Protein AF-A0A182FA63-F1 (afdb_monomer)

Sequence (325 aa):
MGITKITSEEQYKQLIGAATVSVVLFSAEWAEQCRQISDVMLELAKQSELASIQFLDVPAEDLSEVSMRHQIDSVPTVLFFRAGTAIDRIDGVDVGALSSKVRKYAGASAAAVGSSNSTSSGNLEERLKQLINRSKVMIFMKGDRNTPRCGFSKQLIAIINDTGVEYDTFDILTDEAVRQGLKTFSNWPTYPQVYLLNLFDLGLYVFDTSLEEGFSTVHVLQRPALFELFPGQECPICLENYVLPVIVNCSHAFCSRCVKQLQVNGMFTECPVCKKLLVKALFIHDFGFTKHLASAASTRRKSSAIESKSKSKKKRTRKSESSNV

Secondary structure (DSSP, 8-state):
---EE--SHHHHHHHHTSSSEEEEEEE-TT-HHHHHHHHHHHHHTT-GGGTTEEEEEEETTTTHHHHHHTT--SSSEEEEEETTEEEEEEES--HHHHHHHHHHHHH--S--------SSHHHHHHHHHHHHTTSSEEEEESB-SSSB-SHHHHHHHHHHHHHT---EEEETTS-HHHHHHHHHHHT---S-EEEE--SSS-EEEEEE--SSSS-PEEEEEE-S-TTTS-S-SB-TTTSSB-SSEEE-TTS-EEEHHHHHHTEETTEE-B-TTT-PBP-GGG-EE-HHHHHHHHHHHHHHHHHHHHHHHHHHHHHHHTTSSSS--

Nearest PDB structures (foldseek):
  2j23-assembly2_B  TM=9.355E-01  e=4.563E-10  Malassezia sympodialis
  2j23-assembly1_A  TM=9.470E-01  e=9.399E-10  Malassezia sympodialis
  2wz9-assembly1_A  TM=8.561E-01  e=2.993E-10  Homo sapiens
  4pom-assembly2_B  TM=9.158E-01  e=2.288E-08  Homo sapiens
  3kd0-assembly1_A  TM=9.060E-01  e=4.178E-08  Homo sapiens

pLDDT: mean 71.61, std 19.78, range [28.48, 96.88]

Structure (mmCIF, N/CA/C/O backbone):
data_AF-A0A182FA63-F1
#
_entry.id   AF-A0A182FA63-F1
#
loop_
_atom_site.group_PDB
_atom_site.id
_atom_site.type_symbol
_atom_site.label_atom_id
_atom_site.label_alt_id
_atom_site.label_comp_id
_atom_site.label_asym_id
_atom_site.label_entity_id
_atom_site.label_seq_id
_atom_site.pdbx_PDB_ins_code
_atom_site.Cartn_x
_atom_site.Cartn_y
_atom_site.Cartn_z
_atom_site.occupancy
_atom_site.B_iso_or_equiv
_atom_site.auth_seq_id
_atom_site.auth_comp_id
_atom_site.auth_asym_id
_atom_site.auth_atom_id
_atom_site.pdbx_PDB_model_num
ATOM 1 N N . MET A 1 1 ? -22.670 2.302 26.519 1.00 60.03 1 MET A N 1
ATOM 2 C CA . MET A 1 1 ? -21.792 3.478 26.311 1.00 60.03 1 MET A CA 1
ATOM 3 C C . MET A 1 1 ? -21.945 3.906 24.857 1.00 60.03 1 MET A C 1
ATOM 5 O O . MET A 1 1 ? -22.389 3.090 24.063 1.00 60.03 1 MET A O 1
ATOM 9 N N . GLY A 1 2 ? -21.725 5.176 24.521 1.00 83.94 2 GLY A N 1
ATOM 10 C CA . GLY A 1 2 ? -21.857 5.657 23.138 1.00 83.94 2 GLY A CA 1
ATOM 11 C C . GLY A 1 2 ? -20.535 5.595 22.377 1.00 83.94 2 GLY A C 1
ATOM 12 O O . GLY A 1 2 ? -19.505 5.250 22.952 1.00 83.94 2 GLY A O 1
ATOM 13 N N . ILE A 1 3 ? -20.567 5.983 21.104 1.00 91.44 3 ILE A N 1
ATOM 14 C CA . ILE A 1 3 ? -19.354 6.304 20.347 1.00 91.44 3 ILE A CA 1
ATOM 15 C C . ILE A 1 3 ? -18.908 7.718 20.724 1.00 91.44 3 ILE A C 1
ATOM 17 O O . ILE A 1 3 ? -19.711 8.653 20.705 1.00 91.44 3 ILE A O 1
ATOM 21 N N . THR A 1 4 ? -17.633 7.887 21.065 1.00 94.44 4 THR A N 1
ATOM 22 C CA . THR A 1 4 ? -17.045 9.205 21.322 1.00 94.44 4 THR A CA 1
ATOM 23 C C . THR A 1 4 ? -16.458 9.769 20.034 1.00 94.44 4 THR A C 1
ATOM 25 O O . THR A 1 4 ? -15.490 9.224 19.506 1.00 94.44 4 THR A O 1
ATOM 28 N N . LYS A 1 5 ? -17.018 10.878 19.541 1.00 93.88 5 LYS A N 1
ATOM 29 C CA . LYS A 1 5 ? -16.424 11.634 18.433 1.00 93.88 5 LYS A CA 1
ATOM 30 C C . LYS A 1 5 ? -15.181 12.388 18.902 1.00 93.88 5 LYS A C 1
ATOM 32 O O . LYS A 1 5 ? -15.211 13.056 19.937 1.00 93.88 5 LYS A O 1
ATOM 37 N N . ILE A 1 6 ? -14.106 12.269 18.137 1.00 95.75 6 ILE A N 1
ATOM 38 C CA . ILE A 1 6 ? -12.821 12.912 18.388 1.00 95.75 6 ILE A CA 1
ATOM 39 C C . ILE A 1 6 ? -12.764 14.232 17.627 1.00 95.75 6 ILE A C 1
ATOM 41 O O . ILE A 1 6 ? -13.010 14.265 16.426 1.00 95.75 6 ILE A O 1
ATOM 45 N N . THR A 1 7 ? -12.414 15.309 18.326 1.00 91.50 7 THR A N 1
ATOM 46 C CA . THR A 1 7 ? -12.345 16.663 17.753 1.00 91.50 7 THR A CA 1
ATOM 47 C C . THR A 1 7 ? -10.944 17.270 17.796 1.00 91.50 7 THR A C 1
ATOM 49 O O . THR A 1 7 ? -10.736 18.342 17.238 1.00 91.50 7 THR A O 1
ATOM 52 N N . SER A 1 8 ? -9.978 16.633 18.469 1.00 92.81 8 SER A N 1
ATOM 53 C CA . SER A 1 8 ? -8.583 17.096 18.497 1.00 92.81 8 SER A CA 1
ATOM 54 C C . SER A 1 8 ? -7.568 15.955 18.608 1.00 92.81 8 SER A C 1
ATOM 56 O O . SER A 1 8 ? -7.879 14.848 19.061 1.00 92.81 8 SER A O 1
ATOM 58 N N . GLU A 1 9 ? -6.318 16.234 18.230 1.00 88.88 9 GLU A N 1
ATOM 59 C CA . GLU A 1 9 ? -5.207 15.284 18.339 1.00 88.88 9 GLU A CA 1
ATOM 60 C C . GLU A 1 9 ? -4.864 14.902 19.782 1.00 88.88 9 GLU A C 1
ATOM 62 O O . GLU A 1 9 ? -4.464 13.769 20.057 1.00 88.88 9 GLU A O 1
ATOM 67 N N . GLU A 1 10 ? -4.960 15.849 20.710 1.00 92.00 10 GLU A N 1
ATOM 68 C CA . GLU A 1 10 ? -4.653 15.634 22.124 1.00 92.00 10 GLU A CA 1
ATOM 69 C C . GLU A 1 10 ? -5.669 14.671 22.729 1.00 92.00 10 GLU A C 1
ATOM 71 O O . GLU A 1 10 ? -5.289 13.708 23.398 1.00 92.00 10 GLU A O 1
ATOM 76 N N . GLN A 1 11 ? -6.951 14.889 22.417 1.00 93.94 11 GLN A N 1
ATOM 77 C CA . GLN A 1 11 ? -8.041 14.011 22.823 1.00 93.94 11 GLN A CA 1
ATOM 78 C C . GLN A 1 11 ? -7.841 12.602 22.253 1.00 93.94 11 GLN A C 1
ATOM 80 O O . GLN A 1 11 ? -7.970 11.620 22.986 1.00 93.94 11 GLN A O 1
ATOM 85 N N . TYR A 1 12 ? -7.463 12.500 20.974 1.00 93.44 12 TYR A N 1
ATOM 86 C CA . TYR A 1 12 ? -7.132 11.227 20.336 1.00 93.44 12 TYR A CA 1
ATOM 87 C C . TYR A 1 12 ? -6.033 10.479 21.101 1.00 93.44 12 TYR A C 1
ATOM 89 O O . TYR A 1 12 ? -6.253 9.352 21.547 1.00 93.44 12 TYR A O 1
ATOM 97 N N . LYS A 1 13 ? -4.871 11.120 21.302 1.00 92.19 13 LYS A N 1
ATOM 98 C CA . LYS A 1 13 ? -3.699 10.533 21.979 1.00 92.19 13 LYS A CA 1
ATOM 99 C C . LYS A 1 13 ? -4.028 10.091 23.404 1.00 92.19 13 LYS A C 1
ATOM 101 O O . LYS A 1 13 ? -3.614 9.009 23.818 1.00 92.19 13 LYS A O 1
ATOM 106 N N . GLN A 1 14 ? -4.781 10.908 24.139 1.00 92.00 14 GLN A N 1
ATOM 107 C CA . GLN A 1 14 ? -5.196 10.600 25.503 1.00 92.00 14 GLN A CA 1
ATOM 108 C C . GLN A 1 14 ? -6.087 9.356 25.553 1.00 92.00 14 GLN A C 1
ATOM 110 O O . GLN A 1 14 ? -5.867 8.481 26.389 1.00 92.00 14 GLN A O 1
ATOM 115 N N . LEU A 1 15 ? -7.073 9.262 24.656 1.00 91.50 15 LEU A N 1
ATOM 116 C CA . LEU A 1 15 ? -8.017 8.151 24.655 1.00 91.50 15 LEU A CA 1
ATOM 117 C C . LEU A 1 15 ? -7.347 6.852 24.214 1.00 91.50 15 LEU A C 1
ATOM 119 O O . LEU A 1 15 ? -7.441 5.869 24.943 1.00 91.50 15 LEU A O 1
ATOM 123 N N . ILE A 1 16 ? -6.594 6.830 23.108 1.00 92.19 16 ILE A N 1
ATOM 124 C CA . ILE A 1 16 ? -5.914 5.594 22.673 1.00 92.19 16 ILE A CA 1
ATOM 125 C C . ILE A 1 16 ? -4.858 5.110 23.677 1.00 92.19 16 ILE A C 1
ATOM 127 O O . ILE A 1 16 ? -4.532 3.923 23.703 1.00 92.19 16 ILE A O 1
ATOM 131 N N . GLY A 1 17 ? -4.324 6.019 24.501 1.00 86.44 17 GLY A N 1
ATOM 132 C CA . GLY A 1 17 ? -3.373 5.738 25.576 1.00 86.44 17 GLY A CA 1
ATOM 133 C C . GLY A 1 17 ? -3.985 5.056 26.802 1.00 86.44 17 GLY A C 1
ATOM 134 O O . GLY A 1 17 ? -3.239 4.623 27.681 1.00 86.44 17 GLY A O 1
ATOM 135 N N . ALA A 1 18 ? -5.314 4.934 26.874 1.00 85.06 18 ALA A N 1
ATOM 136 C CA . ALA A 1 18 ? -5.991 4.257 27.970 1.00 85.06 18 ALA A CA 1
ATOM 137 C C . ALA A 1 18 ? -5.594 2.770 28.069 1.00 85.06 18 ALA A C 1
ATOM 139 O O . ALA A 1 18 ? -5.209 2.119 27.094 1.00 85.06 18 ALA A O 1
ATOM 140 N N . ALA A 1 19 ? -5.707 2.214 29.280 1.00 80.50 19 ALA A N 1
ATOM 141 C CA . ALA A 1 19 ? -5.449 0.793 29.530 1.00 80.50 19 ALA A CA 1
ATOM 142 C C . ALA A 1 19 ? -6.505 -0.125 28.884 1.00 80.50 19 ALA A C 1
ATOM 144 O O . ALA A 1 19 ? -6.245 -1.304 28.634 1.00 80.50 19 ALA A O 1
ATOM 145 N N . THR A 1 20 ? -7.694 0.415 28.615 1.00 87.00 20 THR A N 1
ATOM 146 C CA . THR A 1 20 ? -8.791 -0.255 27.918 1.00 87.00 20 THR A CA 1
ATOM 147 C C . THR A 1 20 ? -8.512 -0.376 26.421 1.00 87.00 20 THR A C 1
ATOM 149 O O . THR A 1 20 ? -7.712 0.359 25.841 1.00 87.00 20 THR A O 1
ATOM 152 N N . VAL A 1 21 ? -9.171 -1.335 25.770 1.00 92.81 21 VAL A N 1
ATOM 153 C CA . VAL A 1 21 ? -9.086 -1.458 24.309 1.00 92.81 21 VAL A CA 1
ATOM 154 C C . VAL A 1 21 ? -9.910 -0.349 23.674 1.00 92.81 21 VAL A C 1
ATOM 156 O O . VAL A 1 21 ? -11.067 -0.150 24.037 1.00 92.81 21 VAL A O 1
ATOM 159 N N . SER A 1 22 ? -9.317 0.337 22.703 1.00 94.56 22 SER A N 1
ATOM 160 C CA . SER A 1 22 ? -9.971 1.378 21.914 1.00 94.56 22 SER A CA 1
ATOM 161 C C . SER A 1 22 ? -10.236 0.868 20.513 1.00 94.56 22 SER A C 1
ATOM 163 O O . SER A 1 22 ? -9.309 0.424 19.845 1.00 94.56 22 SER A O 1
ATOM 165 N N . VAL A 1 23 ? -11.478 0.957 20.061 1.00 95.94 23 VAL A N 1
ATOM 166 C CA . VAL A 1 23 ? -11.878 0.676 18.683 1.00 95.94 23 VAL A CA 1
ATOM 167 C C . VAL A 1 23 ? -12.121 2.018 18.017 1.00 95.94 23 VAL A C 1
ATOM 169 O O . VAL A 1 23 ? -13.059 2.721 18.375 1.00 95.94 23 VAL A O 1
ATOM 172 N N . VAL A 1 24 ? -11.245 2.391 17.095 1.00 96.88 24 VAL A N 1
ATOM 173 C CA . VAL A 1 24 ? -11.222 3.698 16.440 1.00 96.88 24 VAL A CA 1
ATOM 174 C C . VAL A 1 24 ? -11.688 3.538 15.006 1.00 96.88 24 VAL A C 1
ATOM 176 O O . VAL A 1 24 ? -10.996 2.908 14.210 1.00 96.88 24 VAL A O 1
ATOM 179 N N . LEU A 1 25 ? -12.827 4.125 14.665 1.00 96.81 25 LEU A N 1
ATOM 180 C CA . LEU A 1 25 ? -13.278 4.276 13.290 1.00 96.81 25 LEU A CA 1
ATOM 181 C C . LEU A 1 25 ? -12.740 5.588 12.727 1.00 96.81 25 LEU A C 1
ATOM 183 O O . LEU A 1 25 ? -13.011 6.646 13.276 1.00 96.81 25 LEU A O 1
ATOM 187 N N . PHE A 1 26 ? -12.023 5.517 11.614 1.00 95.62 26 PHE A N 1
ATOM 188 C CA . PHE A 1 26 ? -11.744 6.665 10.764 1.00 95.62 26 PHE A CA 1
ATOM 189 C C . PHE A 1 26 ? -12.868 6.782 9.739 1.00 95.62 26 PHE A C 1
ATOM 191 O O . PHE A 1 26 ? -13.021 5.900 8.884 1.00 95.62 26 PHE A O 1
ATOM 198 N N . SER A 1 27 ? -13.674 7.835 9.858 1.00 93.56 27 SER A N 1
ATOM 199 C CA . SER A 1 27 ? -14.897 8.042 9.081 1.00 93.56 27 SER A CA 1
ATOM 200 C C . SER A 1 27 ? -14.850 9.320 8.244 1.00 93.56 27 SER A C 1
ATOM 202 O O . SER A 1 27 ? -14.013 10.196 8.456 1.00 93.56 27 SER A O 1
ATOM 204 N N . ALA A 1 28 ? -15.772 9.432 7.290 1.00 90.19 28 ALA A N 1
ATOM 205 C CA . ALA A 1 28 ? -16.125 10.700 6.661 1.00 90.19 28 ALA A CA 1
ATOM 206 C C . ALA A 1 28 ? -17.649 10.811 6.561 1.00 90.19 28 ALA A C 1
ATOM 208 O O . ALA A 1 28 ? -18.333 9.817 6.304 1.00 90.19 28 ALA A O 1
ATOM 209 N N . GLU A 1 29 ? -18.195 12.013 6.752 1.00 85.00 29 GLU A N 1
ATOM 210 C CA . GLU A 1 29 ? -19.650 12.223 6.828 1.00 85.00 29 GLU A CA 1
ATOM 211 C C . GLU A 1 29 ? -20.382 11.919 5.512 1.00 85.00 29 GLU A C 1
ATOM 213 O O . GLU A 1 29 ? -21.543 11.494 5.521 1.00 85.00 29 GLU A O 1
ATOM 218 N N . TRP A 1 30 ? -19.693 12.106 4.383 1.00 81.50 30 TRP A N 1
ATOM 219 C CA . TRP A 1 30 ? -20.209 11.844 3.040 1.00 81.50 30 TRP A CA 1
ATOM 220 C C . TRP A 1 30 ? -20.219 10.353 2.669 1.00 81.50 30 TRP A C 1
ATOM 222 O O . TRP A 1 30 ? -20.874 9.971 1.700 1.00 81.50 30 TRP A O 1
ATOM 232 N N . ALA A 1 31 ? -19.518 9.497 3.421 1.00 81.62 31 ALA A N 1
ATOM 233 C CA . ALA A 1 31 ? -19.387 8.077 3.116 1.00 81.62 31 ALA A CA 1
ATOM 234 C C . ALA A 1 31 ? -20.476 7.259 3.827 1.00 81.62 31 ALA A C 1
ATOM 236 O O . ALA A 1 31 ? -20.393 6.972 5.023 1.00 81.62 31 ALA A O 1
ATOM 237 N N . GLU A 1 32 ? -21.491 6.820 3.081 1.00 84.38 32 GLU A N 1
ATOM 238 C CA . GLU A 1 32 ? -22.598 6.005 3.606 1.00 84.38 32 GLU A CA 1
ATOM 239 C C . GLU A 1 32 ? -22.110 4.700 4.262 1.00 84.38 32 GLU A C 1
ATOM 241 O O . GLU A 1 32 ? -22.636 4.262 5.284 1.00 84.38 32 GLU A O 1
ATOM 246 N N . GLN A 1 33 ? -21.023 4.130 3.742 1.00 84.62 33 GLN A N 1
ATOM 247 C CA . GLN A 1 33 ? -20.347 2.957 4.293 1.00 84.62 33 GLN A CA 1
ATOM 248 C C . GLN A 1 33 ? -19.843 3.174 5.730 1.00 84.62 33 GLN A C 1
ATOM 250 O O . GLN A 1 33 ? -19.814 2.234 6.524 1.00 84.62 33 GLN A O 1
ATOM 255 N N . CYS A 1 34 ? -19.476 4.408 6.096 1.00 89.69 34 CYS A N 1
ATOM 256 C CA . CYS A 1 34 ? -19.060 4.735 7.460 1.00 89.69 34 CYS A CA 1
ATOM 257 C C . CYS A 1 34 ? -20.234 4.683 8.441 1.00 89.69 34 CYS A C 1
ATOM 259 O O . CYS A 1 34 ? -20.040 4.291 9.590 1.00 89.69 34 CYS A O 1
ATOM 261 N N . ARG A 1 35 ? -21.455 5.010 7.989 1.00 89.50 35 ARG A N 1
ATOM 262 C CA . ARG A 1 35 ? -22.664 4.910 8.822 1.00 89.50 35 ARG A CA 1
ATOM 263 C C . ARG A 1 35 ? -22.936 3.464 9.213 1.00 89.50 35 ARG A C 1
ATOM 265 O O . ARG A 1 35 ? -23.161 3.201 10.383 1.00 89.50 35 ARG A O 1
ATOM 272 N N . GLN A 1 36 ? -22.782 2.529 8.274 1.00 89.31 36 GLN A N 1
ATOM 273 C CA . GLN A 1 36 ? -22.965 1.098 8.545 1.00 89.31 36 GLN A CA 1
ATOM 274 C C . GLN A 1 36 ? -22.036 0.595 9.660 1.00 89.31 36 GLN A C 1
ATOM 276 O O . GLN A 1 36 ? -22.480 -0.083 10.583 1.00 89.31 36 GLN A O 1
ATOM 281 N N . ILE A 1 37 ? -20.747 0.944 9.603 1.00 93.06 37 ILE A N 1
ATOM 282 C CA . ILE A 1 37 ? -19.783 0.549 10.641 1.00 93.06 37 ILE A CA 1
ATOM 283 C C . ILE A 1 37 ? -20.057 1.268 11.967 1.00 93.06 37 ILE A C 1
ATOM 285 O O . ILE A 1 37 ? -19.967 0.646 13.027 1.00 93.06 37 ILE A O 1
ATOM 289 N N . SER A 1 38 ? -20.439 2.545 11.917 1.00 92.88 38 SER A N 1
ATOM 290 C CA . SER A 1 38 ? -20.812 3.322 13.101 1.00 92.88 38 SER A CA 1
ATOM 291 C C . SER A 1 38 ? -22.040 2.732 13.811 1.00 92.88 38 SER A C 1
ATOM 293 O O . SER A 1 38 ? -22.008 2.531 15.023 1.00 92.88 38 SER A O 1
ATOM 295 N N . ASP A 1 39 ? -23.077 2.331 13.072 1.00 92.12 39 ASP A N 1
ATOM 296 C CA . ASP A 1 39 ? -24.276 1.689 13.627 1.00 92.12 39 ASP A CA 1
ATOM 297 C C . ASP A 1 39 ? -23.941 0.358 14.313 1.00 92.12 39 ASP A C 1
ATOM 299 O O . ASP A 1 39 ? -24.416 0.073 15.416 1.00 92.12 39 ASP A O 1
ATOM 303 N N . VAL A 1 40 ? -23.056 -0.438 13.705 1.00 92.88 40 VAL A N 1
ATOM 304 C CA . VAL A 1 40 ? -22.560 -1.680 14.312 1.00 92.88 40 VAL A CA 1
ATOM 305 C C . VAL A 1 40 ? -21.777 -1.386 15.592 1.00 92.88 40 VAL A C 1
ATOM 307 O O . VAL A 1 40 ? -21.998 -2.048 16.605 1.00 92.88 40 VAL A O 1
ATOM 310 N N . MET A 1 41 ? -20.887 -0.390 15.588 1.00 93.69 41 MET A N 1
ATOM 311 C CA . MET A 1 41 ? -20.144 0.015 16.786 1.00 93.69 41 MET A CA 1
ATOM 312 C C . MET A 1 41 ? -21.075 0.512 17.897 1.00 93.69 41 MET A C 1
ATOM 314 O O . MET A 1 41 ? -20.857 0.167 19.057 1.00 93.69 41 MET A O 1
ATOM 318 N N . LEU A 1 42 ? -22.137 1.255 17.565 1.00 92.88 42 LEU A N 1
ATOM 319 C CA . LEU A 1 42 ? -23.157 1.681 18.527 1.00 92.88 42 LEU A CA 1
ATOM 320 C C . LEU A 1 42 ? -23.870 0.485 19.155 1.00 92.88 42 LEU A C 1
ATOM 322 O O . LEU A 1 42 ? -24.087 0.474 20.367 1.00 92.88 42 LEU A O 1
ATOM 326 N N . GLU A 1 43 ? -24.228 -0.520 18.358 1.00 91.31 43 GLU A N 1
ATOM 327 C CA . GLU A 1 43 ? -24.903 -1.712 18.867 1.00 91.31 43 GLU A CA 1
ATOM 328 C C . GLU A 1 43 ? -23.973 -2.569 19.734 1.00 91.31 43 GLU A C 1
ATOM 330 O O . GLU A 1 43 ? -24.365 -3.031 20.807 1.00 91.31 43 GLU A O 1
ATOM 335 N N . LEU A 1 44 ? -22.705 -2.708 19.337 1.00 90.62 44 LEU A N 1
ATOM 336 C CA . LEU A 1 44 ? -21.681 -3.372 20.146 1.00 90.62 44 LEU A CA 1
ATOM 337 C C . LEU A 1 44 ? -21.444 -2.632 21.474 1.00 90.62 44 LEU A C 1
ATOM 339 O O . LEU A 1 44 ? -21.347 -3.270 22.519 1.00 90.62 44 LEU A O 1
ATOM 343 N N . ALA A 1 45 ? -21.438 -1.298 21.477 1.00 91.12 45 ALA A N 1
ATOM 344 C CA . ALA A 1 45 ? -21.225 -0.487 22.679 1.00 91.12 45 ALA A CA 1
ATOM 345 C C . ALA A 1 45 ? -22.377 -0.552 23.710 1.00 91.12 45 ALA A C 1
ATOM 347 O O . ALA A 1 45 ? -22.219 -0.108 24.859 1.00 91.12 45 ALA A O 1
ATOM 348 N N . LYS A 1 46 ? -23.544 -1.093 23.327 1.00 90.50 46 LYS A N 1
ATOM 349 C CA . LYS A 1 46 ? -24.668 -1.377 24.240 1.00 90.50 46 LYS A CA 1
ATOM 350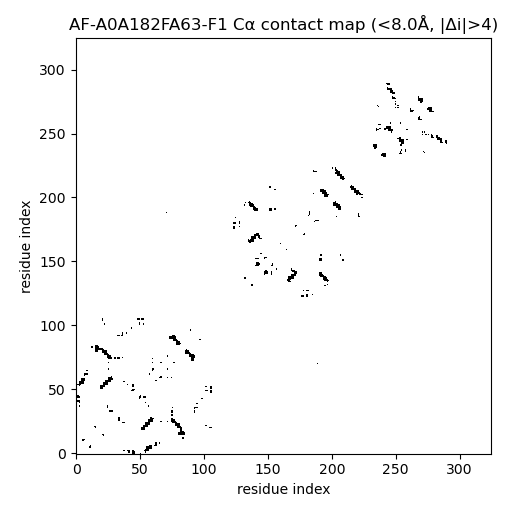 C C . LYS A 1 46 ? -24.520 -2.712 24.969 1.00 90.50 46 LYS A C 1
ATOM 352 O O . LYS A 1 46 ? -25.168 -2.907 25.995 1.00 90.50 46 LYS A O 1
ATOM 357 N N . GLN A 1 47 ? -23.690 -3.625 24.468 1.00 88.00 47 GLN A N 1
ATOM 358 C CA . GLN A 1 47 ? -23.527 -4.949 25.064 1.00 88.00 47 GLN A CA 1
ATOM 359 C C . GLN A 1 47 ? -22.707 -4.845 26.353 1.00 88.00 47 GLN A C 1
ATOM 361 O O . GLN A 1 47 ? -21.573 -4.370 26.348 1.00 88.00 47 GLN A O 1
ATOM 366 N N . SER A 1 48 ? -23.263 -5.322 27.468 1.00 83.25 48 SER A N 1
ATOM 367 C CA . SER A 1 48 ? -22.618 -5.263 28.789 1.00 83.25 48 SER A CA 1
ATOM 368 C C . SER A 1 48 ? -21.286 -6.016 28.846 1.00 83.25 48 SER A C 1
ATOM 370 O O . SER A 1 48 ? -20.391 -5.626 29.588 1.00 83.25 48 SER A O 1
ATOM 372 N N . GLU A 1 49 ? -21.131 -7.057 28.026 1.00 84.19 49 GLU A N 1
ATOM 373 C CA . GLU A 1 49 ? -19.892 -7.834 27.869 1.00 84.19 49 GLU A CA 1
ATOM 374 C C . GLU A 1 49 ? -18.728 -7.004 27.305 1.00 84.19 49 GLU A C 1
ATOM 376 O O . GLU A 1 49 ? -17.565 -7.352 27.496 1.00 84.19 49 GLU A O 1
ATOM 381 N N . LEU A 1 50 ? -19.033 -5.901 26.615 1.00 85.44 50 LEU A N 1
ATOM 382 C CA . LEU A 1 50 ? -18.068 -5.032 25.941 1.00 85.44 50 LEU A CA 1
ATOM 383 C C . LEU A 1 50 ? -17.865 -3.703 26.681 1.00 85.44 50 LEU A C 1
ATOM 385 O O . LEU A 1 50 ? -17.250 -2.789 26.140 1.00 85.44 50 LEU A O 1
ATOM 389 N N . ALA A 1 51 ? -18.333 -3.588 27.929 1.00 83.38 51 ALA A N 1
ATOM 390 C CA . ALA A 1 51 ? -18.208 -2.367 28.730 1.00 83.38 51 ALA A CA 1
ATOM 391 C C . ALA A 1 51 ? -16.749 -1.949 29.015 1.00 83.38 51 ALA A C 1
ATOM 393 O O . ALA A 1 51 ? -16.499 -0.810 29.400 1.00 83.38 51 ALA A O 1
ATOM 394 N N . SER A 1 52 ? -15.785 -2.859 28.832 1.00 85.38 52 SER A N 1
ATOM 395 C CA . SER A 1 52 ? -14.344 -2.601 28.947 1.00 85.38 52 SER A CA 1
ATOM 396 C C . SER A 1 52 ? -13.716 -2.011 27.678 1.00 85.38 52 SER A C 1
ATOM 398 O O . SER A 1 52 ? -12.541 -1.637 27.703 1.00 85.38 52 SER A O 1
ATOM 400 N N . ILE A 1 53 ? -14.464 -1.943 26.573 1.00 91.06 53 ILE A N 1
ATOM 401 C CA . ILE A 1 53 ? -14.014 -1.404 25.289 1.00 91.06 53 ILE A CA 1
ATOM 402 C C . ILE A 1 53 ? -14.577 -0.001 25.099 1.00 91.06 53 ILE A C 1
ATOM 404 O O . ILE A 1 53 ? -15.764 0.246 25.303 1.00 91.06 53 ILE A O 1
ATOM 408 N N . GLN A 1 54 ? -13.724 0.908 24.639 1.00 93.19 54 GLN A N 1
ATOM 409 C CA . GLN A 1 54 ? -14.145 2.229 24.192 1.00 93.19 54 GLN A CA 1
ATOM 410 C C . GLN A 1 54 ? -14.238 2.280 22.667 1.00 93.19 54 GLN A C 1
ATOM 412 O O . GLN A 1 54 ? -13.361 1.778 21.966 1.00 93.19 54 GLN A O 1
ATOM 417 N N . PHE A 1 55 ? -15.293 2.909 22.157 1.00 95.38 55 PHE A N 1
ATOM 418 C CA . PHE A 1 55 ? -15.536 3.087 20.727 1.00 95.38 55 PHE A CA 1
ATOM 419 C C . PHE A 1 55 ? -15.388 4.566 20.374 1.00 95.38 55 PHE A C 1
ATOM 421 O O . PHE A 1 55 ? -16.055 5.417 20.963 1.00 95.38 55 PHE A O 1
ATOM 428 N N . LEU A 1 56 ? -14.497 4.865 19.435 1.00 96.25 56 LEU A N 1
ATOM 429 C CA . LEU A 1 56 ? -14.098 6.212 19.046 1.00 96.25 56 LEU A CA 1
ATOM 430 C C . LEU A 1 56 ? -14.371 6.416 17.554 1.00 96.25 56 LEU A C 1
ATOM 432 O O . LEU A 1 56 ? -14.151 5.506 16.759 1.00 96.25 56 LEU A O 1
ATOM 436 N N . ASP A 1 57 ? -14.813 7.611 17.185 1.00 96.00 57 ASP A N 1
ATOM 437 C CA . ASP A 1 57 ? -15.024 8.027 15.798 1.00 96.00 57 ASP A CA 1
ATOM 438 C C . ASP A 1 57 ? -14.150 9.245 15.503 1.00 96.00 57 ASP A C 1
ATOM 440 O O . ASP A 1 57 ? -14.247 10.271 16.177 1.00 96.00 57 ASP A O 1
ATOM 444 N N . VAL A 1 58 ? -13.249 9.096 14.540 1.00 96.25 58 VAL A N 1
ATOM 445 C CA . VAL A 1 58 ? -12.274 10.093 14.110 1.00 96.25 58 VAL A CA 1
ATOM 446 C C . VAL A 1 58 ? -12.674 10.545 12.709 1.00 96.25 58 VAL A C 1
ATOM 448 O O . VAL A 1 58 ? -12.533 9.762 11.764 1.00 96.25 58 VAL A O 1
ATOM 451 N N . PRO A 1 59 ? -13.134 11.795 12.543 1.00 93.44 59 PRO A N 1
ATOM 452 C CA . PRO A 1 59 ? -13.330 12.376 11.223 1.00 93.44 59 PRO A CA 1
ATOM 453 C C . PRO A 1 59 ? -11.978 12.452 10.508 1.00 93.44 59 PRO A C 1
ATOM 455 O O . PRO A 1 59 ? -11.083 13.201 10.904 1.00 93.44 59 PRO A O 1
ATOM 458 N N . ALA A 1 60 ? -11.799 11.623 9.482 1.00 89.12 60 ALA A N 1
ATOM 459 C CA . ALA A 1 60 ? -10.503 11.422 8.844 1.00 89.12 60 ALA A CA 1
ATOM 460 C C . ALA A 1 60 ? -10.010 12.676 8.102 1.00 89.12 60 ALA A C 1
ATOM 462 O O . ALA A 1 60 ? -8.798 12.862 7.973 1.00 89.12 60 ALA A O 1
ATOM 463 N N . GLU A 1 61 ? -10.943 13.513 7.637 1.00 85.44 61 GLU A N 1
ATOM 464 C CA . GLU A 1 61 ? -10.679 14.763 6.916 1.00 85.44 61 GLU A CA 1
ATOM 465 C C . GLU A 1 61 ? -10.302 15.907 7.865 1.00 85.44 61 GLU A C 1
ATOM 467 O O . GLU A 1 61 ? -9.322 16.606 7.608 1.00 85.44 61 GLU A O 1
ATOM 472 N N . ASP A 1 62 ? -11.011 16.051 8.990 1.00 88.19 62 ASP A N 1
ATOM 473 C CA . ASP A 1 62 ? -10.735 17.109 9.973 1.00 88.19 62 ASP A CA 1
ATOM 474 C C . ASP A 1 62 ? -9.429 16.854 10.739 1.00 88.19 62 ASP A C 1
ATOM 476 O O . ASP A 1 62 ? -8.731 17.788 11.132 1.00 88.19 62 ASP A O 1
ATOM 480 N N . LEU A 1 63 ? -9.080 15.579 10.948 1.00 89.19 63 LEU A N 1
ATOM 481 C CA . LEU A 1 63 ? -7.878 15.140 11.663 1.00 89.19 63 LEU A CA 1
ATOM 482 C C . LEU A 1 63 ? -6.893 14.440 10.718 1.00 89.19 63 LEU A C 1
ATOM 484 O O . LEU A 1 63 ? -6.394 13.345 10.999 1.00 89.19 63 LEU A O 1
ATOM 488 N N . SER A 1 64 ? -6.594 15.095 9.596 1.00 80.31 64 SER A N 1
ATOM 489 C CA . SER A 1 64 ? -5.737 14.577 8.521 1.00 80.31 64 SER A CA 1
ATOM 490 C C . SER A 1 64 ? -4.350 14.124 8.997 1.00 80.31 64 SER A C 1
ATOM 492 O O . SER A 1 64 ? -3.872 13.078 8.568 1.00 80.31 64 SER A O 1
ATOM 494 N N . GLU A 1 65 ? -3.727 14.825 9.946 1.00 81.19 65 GLU A N 1
ATOM 495 C CA . GLU A 1 65 ? -2.439 14.439 10.548 1.00 81.19 65 GLU A CA 1
ATOM 496 C C . GLU A 1 65 ? -2.501 13.091 11.289 1.00 81.19 65 GLU A C 1
ATOM 498 O O . GLU A 1 65 ? -1.582 12.266 11.212 1.00 81.19 65 GLU A O 1
ATOM 503 N N . VAL A 1 66 ? -3.612 12.820 11.983 1.00 87.62 66 VAL A N 1
ATOM 504 C CA . VAL A 1 66 ? -3.849 11.533 12.656 1.00 87.62 66 VAL A CA 1
ATOM 505 C C . VAL A 1 66 ? -4.052 10.436 11.617 1.00 87.62 66 VAL A C 1
ATOM 507 O O . VAL A 1 66 ? -3.445 9.367 11.722 1.00 87.62 66 VAL A O 1
ATOM 510 N N . SER A 1 67 ? -4.850 10.719 10.588 1.00 86.31 67 SER A N 1
ATOM 511 C CA . SER A 1 67 ? -5.088 9.823 9.455 1.00 86.31 67 SER A CA 1
ATOM 512 C C . SER A 1 67 ? -3.784 9.464 8.731 1.00 86.31 67 SER A C 1
ATOM 514 O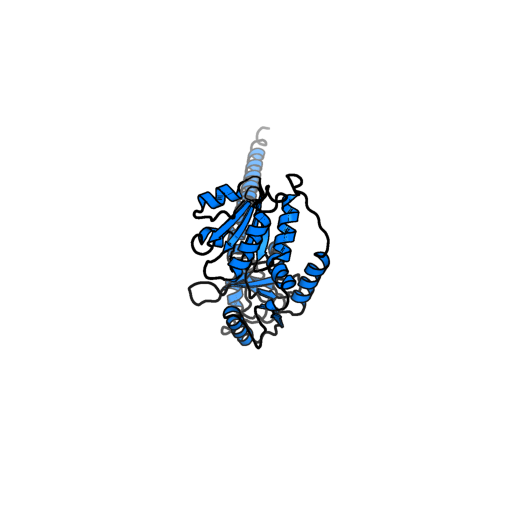 O . SER A 1 67 ? -3.512 8.287 8.498 1.00 86.31 67 SER A O 1
ATOM 516 N N . MET A 1 68 ? -2.921 10.446 8.453 1.00 75.06 68 MET A N 1
ATOM 517 C CA . MET A 1 68 ? -1.617 10.236 7.815 1.00 75.06 68 MET A CA 1
ATOM 518 C C . MET A 1 68 ? -0.689 9.385 8.681 1.00 75.06 68 MET A C 1
ATOM 520 O O . MET A 1 68 ? -0.095 8.424 8.189 1.00 75.06 68 MET A O 1
ATOM 524 N N . ARG A 1 69 ? -0.605 9.668 9.990 1.00 81.81 69 ARG A N 1
ATOM 525 C CA . ARG A 1 69 ? 0.221 8.886 10.928 1.00 81.81 69 ARG A CA 1
ATOM 526 C C . ARG A 1 69 ? -0.165 7.407 10.945 1.00 81.81 69 ARG A C 1
ATOM 528 O O . ARG A 1 69 ? 0.698 6.549 11.122 1.00 81.81 69 ARG A O 1
ATOM 535 N N . HIS A 1 70 ? -1.447 7.116 10.759 1.00 82.62 70 HIS A N 1
ATOM 536 C CA . HIS A 1 70 ? -1.984 5.761 10.737 1.00 82.62 70 HIS A CA 1
ATOM 537 C C . HIS A 1 70 ? -2.199 5.193 9.325 1.00 82.62 70 HIS A C 1
ATOM 539 O O . HIS A 1 70 ? -2.740 4.092 9.198 1.00 82.62 70 HIS A O 1
ATOM 545 N N . GLN A 1 71 ? -1.728 5.888 8.281 1.00 81.62 71 GLN A N 1
ATOM 546 C CA . GLN A 1 71 ? -1.826 5.468 6.877 1.00 81.62 71 GLN A CA 1
ATOM 547 C C . GLN A 1 71 ? -3.273 5.111 6.492 1.00 81.62 71 GLN A C 1
ATOM 549 O O . GLN A 1 71 ? -3.581 3.995 6.060 1.00 81.62 71 GLN A O 1
ATOM 554 N N . ILE A 1 72 ? -4.197 6.027 6.775 1.00 84.50 72 ILE A N 1
ATOM 555 C CA . ILE A 1 72 ? -5.616 5.882 6.448 1.00 84.50 72 ILE A CA 1
ATOM 556 C C . ILE A 1 72 ? -5.836 6.361 5.009 1.00 84.50 72 ILE A C 1
ATOM 558 O O . ILE A 1 72 ? -5.989 7.552 4.760 1.00 84.50 72 ILE A O 1
ATOM 562 N N . ASP A 1 73 ? -5.845 5.417 4.065 1.00 77.31 73 ASP A N 1
ATOM 563 C CA . ASP A 1 73 ? -5.994 5.703 2.627 1.00 77.31 73 ASP A CA 1
ATOM 564 C C . ASP A 1 73 ? -7.458 5.725 2.157 1.00 77.31 73 ASP A C 1
ATOM 566 O O . ASP A 1 73 ? -7.780 6.244 1.088 1.00 77.31 73 ASP A O 1
ATOM 570 N N . SER A 1 74 ? -8.352 5.088 2.915 1.00 83.00 74 SER A N 1
ATOM 571 C CA . SER A 1 74 ? -9.771 4.982 2.584 1.00 83.00 74 SER A CA 1
ATOM 572 C C . SER A 1 74 ? -10.613 4.883 3.841 1.00 83.00 74 SER A C 1
ATOM 574 O O . SER A 1 74 ? -10.267 4.160 4.774 1.00 83.00 74 SER A O 1
ATOM 576 N N . VAL A 1 75 ? -11.754 5.556 3.839 1.00 89.31 75 VAL A N 1
ATOM 577 C CA . VAL A 1 75 ? -12.778 5.407 4.871 1.00 89.31 75 VAL A CA 1
ATOM 578 C C . VAL A 1 75 ? -13.873 4.447 4.378 1.00 89.31 75 VAL A C 1
ATOM 580 O O . VAL A 1 75 ? -14.183 4.445 3.184 1.00 89.31 75 VAL A O 1
ATOM 583 N N . PRO A 1 76 ? -14.472 3.622 5.251 1.00 93.00 76 PRO A N 1
ATOM 584 C CA . PRO A 1 76 ? -14.134 3.452 6.662 1.00 93.00 76 PRO A CA 1
ATOM 585 C C . PRO A 1 76 ? -12.858 2.619 6.859 1.00 93.00 76 PRO A C 1
ATOM 587 O O . PRO A 1 76 ? -12.633 1.640 6.153 1.00 93.00 76 PRO A O 1
ATOM 590 N N . THR A 1 77 ? -12.047 2.976 7.854 1.00 92.88 77 THR A N 1
ATOM 591 C CA . THR A 1 77 ? -10.969 2.115 8.373 1.00 92.88 77 THR A CA 1
ATOM 592 C C . THR A 1 77 ? -11.103 2.025 9.885 1.00 92.88 77 THR A C 1
ATOM 594 O O . THR A 1 77 ? -11.262 3.047 10.545 1.00 92.88 77 THR A O 1
ATOM 597 N N . VAL A 1 78 ? -11.029 0.819 10.447 1.00 96.19 78 VAL A N 1
ATOM 598 C CA . VAL A 1 78 ? -11.108 0.594 11.895 1.00 96.19 78 VAL A CA 1
ATOM 599 C C . VAL A 1 78 ? -9.758 0.133 12.431 1.00 96.19 78 VAL A C 1
ATOM 601 O O . VAL A 1 78 ? -9.186 -0.843 11.946 1.00 96.19 78 VAL A O 1
ATOM 604 N N . LEU A 1 79 ? -9.264 0.805 13.466 1.00 93.94 79 LEU A N 1
ATOM 605 C CA . LEU A 1 79 ? -8.054 0.436 14.193 1.00 93.94 79 LEU A CA 1
ATOM 606 C C . LEU A 1 79 ? -8.368 0.062 15.635 1.00 93.94 79 LEU A C 1
ATOM 608 O O . LEU A 1 79 ? -9.210 0.667 16.291 1.00 93.94 79 LEU A O 1
ATOM 612 N N . PHE A 1 80 ? -7.641 -0.925 16.141 1.00 94.19 80 PHE A N 1
ATOM 613 C CA . PHE A 1 80 ? -7.721 -1.360 17.525 1.00 94.19 80 PHE A CA 1
ATOM 614 C C . PHE A 1 80 ? -6.462 -0.903 18.245 1.00 94.19 80 PHE A C 1
ATOM 616 O O . PHE A 1 80 ? -5.357 -1.192 17.788 1.00 94.19 80 PHE A O 1
ATOM 623 N N . PHE A 1 81 ? -6.619 -0.236 19.383 1.00 92.06 81 PHE A N 1
ATOM 624 C CA . PHE A 1 81 ? -5.517 0.218 20.222 1.00 92.06 81 PHE A CA 1
ATOM 625 C C . PHE A 1 81 ? -5.611 -0.348 21.628 1.00 92.06 81 PHE A C 1
ATOM 627 O O . PHE A 1 81 ? -6.697 -0.583 22.158 1.00 92.06 81 PHE A O 1
ATOM 634 N N . ARG A 1 82 ? -4.451 -0.510 22.256 1.00 88.88 82 ARG A N 1
ATOM 635 C CA . ARG A 1 82 ? -4.316 -0.759 23.689 1.00 88.88 82 ARG A CA 1
ATOM 636 C C . ARG A 1 82 ? -3.068 -0.047 24.185 1.00 88.88 82 ARG A C 1
ATOM 638 O O . ARG A 1 82 ? -1.993 -0.272 23.631 1.00 88.88 82 ARG A O 1
ATOM 645 N N . ALA A 1 83 ? -3.207 0.794 25.211 1.00 86.38 83 ALA A N 1
ATOM 646 C CA . ALA A 1 83 ? -2.095 1.558 25.780 1.00 86.38 83 ALA A CA 1
ATOM 647 C C . ALA A 1 83 ? -1.257 2.290 24.704 1.00 86.38 83 ALA A C 1
ATOM 649 O O . ALA A 1 83 ? -0.030 2.223 24.686 1.00 86.38 83 ALA A O 1
ATOM 650 N N . GLY A 1 84 ? -1.933 2.923 23.740 1.00 83.19 84 GLY A N 1
ATOM 651 C CA . GLY A 1 84 ? -1.326 3.688 22.647 1.00 83.19 84 GLY A CA 1
ATOM 652 C C . GLY A 1 84 ? -0.741 2.858 21.500 1.00 83.19 84 GLY A C 1
ATOM 653 O O . GLY A 1 84 ? -0.333 3.427 20.491 1.00 83.19 84 GLY A O 1
ATOM 654 N N . THR A 1 85 ? -0.722 1.527 21.606 1.00 84.81 85 THR A N 1
ATOM 655 C CA . THR A 1 85 ? -0.193 0.639 20.561 1.00 84.81 85 THR A CA 1
ATOM 656 C C . THR A 1 85 ? -1.324 0.102 19.694 1.00 84.81 85 THR A C 1
ATOM 658 O O . THR A 1 85 ? -2.311 -0.408 20.225 1.00 84.81 85 THR A O 1
ATOM 661 N N . ALA A 1 86 ? -1.179 0.191 18.369 1.00 87.62 86 ALA A N 1
ATOM 662 C CA . ALA A 1 86 ? -2.108 -0.433 17.432 1.00 87.62 86 ALA A CA 1
ATOM 663 C C . ALA A 1 86 ? -1.931 -1.959 17.469 1.00 87.62 86 ALA A C 1
ATOM 665 O O . ALA A 1 86 ? -0.833 -2.464 17.239 1.00 87.62 86 ALA A O 1
ATOM 666 N N . ILE A 1 87 ? -3.004 -2.685 17.777 1.00 90.00 87 ILE A N 1
ATOM 667 C CA . ILE A 1 87 ? -3.007 -4.147 17.932 1.00 90.00 87 ILE A CA 1
ATOM 668 C C . ILE A 1 87 ? -3.718 -4.870 16.786 1.00 90.00 87 ILE A C 1
ATOM 670 O O . ILE A 1 87 ? -3.481 -6.058 16.586 1.00 90.00 87 ILE A O 1
ATOM 674 N N . ASP A 1 88 ? -4.597 -4.186 16.046 1.00 91.00 88 ASP A N 1
ATOM 675 C CA . ASP A 1 88 ? -5.322 -4.773 14.917 1.00 91.00 88 ASP A CA 1
ATOM 676 C C . ASP A 1 88 ? -5.895 -3.691 13.980 1.00 91.00 88 ASP A C 1
ATOM 678 O O . ASP A 1 88 ? -6.029 -2.528 14.372 1.00 91.00 88 ASP A O 1
ATOM 682 N N . ARG A 1 89 ? -6.249 -4.080 12.749 1.00 92.62 89 ARG A N 1
ATOM 683 C CA . ARG A 1 89 ? -6.773 -3.200 11.690 1.00 92.62 89 ARG A CA 1
ATOM 684 C C . ARG A 1 89 ? -7.838 -3.897 10.843 1.00 92.62 89 ARG A C 1
ATOM 686 O O . ARG A 1 89 ? -7.797 -5.114 10.649 1.00 92.62 89 ARG A O 1
ATOM 693 N N . ILE A 1 90 ? -8.792 -3.121 10.342 1.00 90.69 90 ILE A N 1
ATOM 694 C CA . ILE A 1 90 ? -9.775 -3.514 9.329 1.00 90.69 90 ILE A CA 1
ATOM 695 C C . ILE A 1 90 ? -9.875 -2.366 8.326 1.00 90.69 90 ILE A C 1
ATOM 697 O O . ILE A 1 90 ? -10.209 -1.247 8.708 1.00 90.69 90 ILE A O 1
ATOM 701 N N . ASP A 1 91 ? -9.592 -2.642 7.058 1.00 89.44 91 ASP A N 1
ATOM 702 C CA . ASP A 1 91 ? -9.769 -1.686 5.966 1.00 89.44 91 ASP A CA 1
ATOM 703 C C . ASP A 1 91 ? -11.105 -1.955 5.261 1.00 89.44 91 ASP A C 1
ATOM 705 O O . ASP A 1 91 ? -11.352 -3.067 4.797 1.00 89.44 91 ASP A O 1
ATOM 709 N N . GLY A 1 92 ? -11.957 -0.936 5.152 1.00 88.19 92 GLY A N 1
ATOM 710 C CA . GLY A 1 92 ? -13.264 -1.037 4.509 1.00 88.19 92 GLY A CA 1
ATOM 711 C C . GLY A 1 92 ? -14.374 -1.575 5.417 1.00 88.19 92 GLY A C 1
ATOM 712 O O . GLY A 1 92 ? -14.305 -1.523 6.646 1.00 88.19 92 GLY A O 1
ATOM 713 N N . VAL A 1 93 ? -15.450 -2.051 4.786 1.00 85.88 93 VAL A N 1
ATOM 714 C CA . VAL A 1 93 ? -16.660 -2.516 5.478 1.00 85.88 93 VAL A CA 1
ATOM 715 C C . VAL A 1 93 ? -16.590 -4.022 5.697 1.00 85.88 93 VAL A C 1
ATOM 717 O O . VAL A 1 93 ? -16.862 -4.797 4.784 1.00 85.88 93 VAL A O 1
ATOM 720 N N . ASP A 1 94 ? -16.277 -4.434 6.923 1.00 87.12 94 ASP A N 1
ATOM 721 C CA . ASP A 1 94 ? -16.348 -5.835 7.345 1.00 87.12 94 ASP A CA 1
ATOM 722 C C . ASP A 1 94 ? -16.958 -5.951 8.751 1.00 87.12 94 ASP A C 1
ATOM 724 O O . ASP A 1 94 ? -16.282 -5.885 9.782 1.00 87.12 94 ASP A O 1
ATOM 728 N N . VAL A 1 95 ? -18.282 -6.112 8.785 1.00 89.50 95 VAL A N 1
ATOM 729 C CA . VAL A 1 95 ? -19.079 -6.224 10.018 1.00 89.50 95 VAL A CA 1
ATOM 730 C C . VAL A 1 95 ? -18.751 -7.505 10.796 1.00 89.50 95 VAL A C 1
ATOM 732 O O . VAL A 1 95 ? -18.767 -7.509 12.034 1.00 89.50 95 VAL A O 1
ATOM 735 N N . GLY A 1 96 ? -18.438 -8.589 10.079 1.00 86.50 96 GLY A N 1
ATOM 736 C CA . GLY A 1 96 ? -18.103 -9.883 10.667 1.00 86.50 96 GLY A CA 1
ATOM 737 C C . GLY A 1 96 ? -16.766 -9.819 11.395 1.00 86.50 96 GLY A C 1
ATOM 738 O O . GLY A 1 96 ? -16.700 -10.103 12.593 1.00 86.50 96 GLY A O 1
ATOM 739 N N . ALA A 1 97 ? -15.720 -9.356 10.704 1.00 87.69 97 ALA A N 1
ATOM 740 C CA . ALA A 1 97 ? -14.397 -9.186 11.292 1.00 87.69 97 ALA A CA 1
ATOM 741 C C . ALA A 1 97 ? -14.412 -8.195 12.460 1.00 87.69 97 ALA A C 1
ATOM 743 O O . ALA A 1 97 ? -13.770 -8.459 13.479 1.00 87.69 97 ALA A O 1
ATOM 744 N N . LEU A 1 98 ? -15.169 -7.096 12.352 1.00 92.50 98 LEU A N 1
ATOM 745 C CA . LEU A 1 98 ? -15.327 -6.123 13.432 1.00 92.50 98 LEU A CA 1
ATOM 746 C C . LEU A 1 98 ? -15.897 -6.782 14.690 1.00 92.50 98 LEU A C 1
ATOM 748 O O . LEU A 1 98 ? -15.269 -6.741 15.748 1.00 92.50 98 LEU A O 1
ATOM 752 N N . SER A 1 99 ? -17.039 -7.458 14.567 1.00 90.75 99 SER A N 1
ATOM 753 C CA . SER A 1 99 ? -17.709 -8.107 15.700 1.00 90.75 99 SER A CA 1
ATOM 754 C C . SER A 1 99 ? -16.833 -9.187 16.345 1.00 90.75 99 SER A C 1
ATOM 756 O O . SER A 1 99 ? -16.717 -9.251 17.572 1.00 90.75 99 SER A O 1
ATOM 758 N N . SER A 1 100 ? -16.165 -10.015 15.534 1.00 87.38 100 SER A N 1
ATOM 759 C CA . SER A 1 100 ? -15.267 -11.066 16.022 1.00 87.38 100 SER A CA 1
ATOM 760 C C . SER A 1 100 ? -14.031 -10.504 16.731 1.00 87.38 100 SER A C 1
ATOM 762 O O . SER A 1 100 ? -13.679 -10.982 17.812 1.00 87.38 100 SER A O 1
ATOM 764 N N . LYS A 1 101 ? -13.379 -9.475 16.170 1.00 92.88 101 LYS A N 1
ATOM 765 C CA . LYS A 1 101 ? -12.181 -8.854 16.766 1.00 92.88 101 LYS A CA 1
ATOM 766 C C . LYS A 1 101 ? -12.509 -8.096 18.051 1.00 92.88 101 LYS A C 1
ATOM 768 O O . LYS A 1 101 ? -11.783 -8.235 19.031 1.00 92.88 101 LYS A O 1
ATOM 773 N N . VAL A 1 102 ? -13.624 -7.366 18.091 1.00 92.44 102 VAL A N 1
ATOM 774 C CA . VAL A 1 102 ? -14.094 -6.675 19.305 1.00 92.44 102 VAL A CA 1
ATOM 775 C C . VAL A 1 102 ? -14.267 -7.670 20.454 1.00 92.44 102 VAL A C 1
ATOM 777 O O . VAL A 1 102 ? -13.688 -7.476 21.521 1.00 92.44 102 VAL A O 1
ATOM 780 N N . ARG A 1 103 ? -14.962 -8.793 20.225 1.00 90.25 103 ARG A N 1
ATOM 781 C CA . ARG A 1 103 ? -15.134 -9.843 21.247 1.00 90.25 103 ARG A CA 1
ATOM 782 C C . ARG A 1 103 ? -13.809 -10.481 21.667 1.00 90.25 103 ARG A C 1
ATOM 784 O O . ARG A 1 103 ? -13.571 -10.658 22.860 1.00 90.25 103 ARG A O 1
ATOM 791 N N . LYS A 1 104 ? -12.923 -10.774 20.708 1.00 89.69 104 LYS A N 1
ATOM 792 C CA . LYS A 1 104 ? -11.574 -11.308 20.972 1.00 89.69 104 LYS A CA 1
ATOM 793 C C . LYS A 1 104 ? -10.792 -10.409 21.935 1.00 89.69 104 LYS A C 1
ATOM 795 O O . LYS A 1 104 ? -10.172 -10.905 22.873 1.00 89.69 104 LYS A O 1
ATOM 800 N N . TYR A 1 105 ? -10.817 -9.095 21.716 1.00 89.06 105 TYR A N 1
ATOM 801 C CA . TYR A 1 105 ? -10.040 -8.148 22.517 1.00 89.06 105 TYR A CA 1
ATOM 802 C C . TYR A 1 105 ? -10.746 -7.690 23.802 1.00 89.06 105 TYR A C 1
ATOM 804 O O . TYR A 1 105 ? -10.059 -7.202 24.701 1.00 89.06 105 TYR A O 1
ATOM 812 N N . ALA A 1 106 ? -12.060 -7.908 23.936 1.00 84.44 106 ALA A N 1
ATOM 813 C CA . ALA A 1 106 ? -12.815 -7.659 25.169 1.00 84.44 106 ALA A CA 1
ATOM 8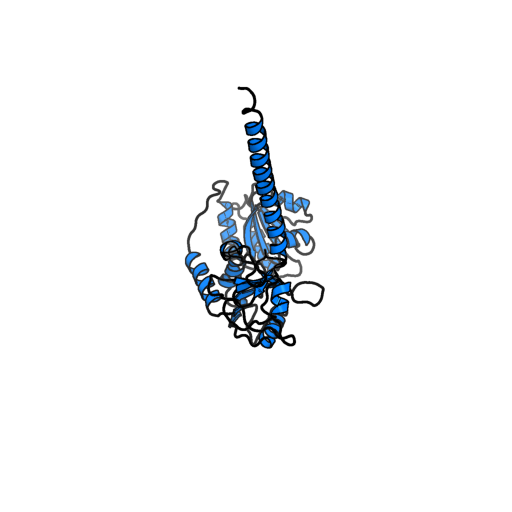14 C C . ALA A 1 106 ? -12.402 -8.597 26.315 1.00 84.44 106 ALA A C 1
ATOM 816 O O . ALA A 1 106 ? -12.307 -8.167 27.462 1.00 84.44 106 ALA A O 1
ATOM 817 N N . GLY A 1 107 ? -12.130 -9.870 25.997 1.00 68.88 107 GLY A N 1
ATOM 818 C CA . GLY A 1 107 ? -11.768 -10.902 26.979 1.00 68.88 107 GLY A CA 1
ATOM 819 C C . GLY A 1 107 ? -10.274 -10.986 27.310 1.00 68.88 107 GLY A C 1
ATOM 820 O O . GLY A 1 107 ? -9.895 -11.567 28.323 1.00 68.88 107 GLY A O 1
ATOM 821 N N . ALA A 1 108 ? -9.404 -10.400 26.485 1.00 58.59 108 ALA A N 1
ATOM 822 C CA . ALA A 1 108 ? -7.956 -10.468 26.666 1.00 58.59 108 ALA A CA 1
ATOM 823 C C . ALA A 1 108 ? -7.455 -9.357 27.605 1.00 58.59 108 ALA A C 1
ATOM 825 O O . ALA A 1 108 ? -6.765 -8.442 27.156 1.00 58.59 108 ALA A O 1
ATOM 826 N N . SER A 1 109 ? -7.811 -9.389 28.891 1.00 43.94 109 SER A N 1
ATOM 827 C CA . SER A 1 109 ? -7.219 -8.479 29.881 1.00 43.94 109 SER A CA 1
ATOM 828 C C . SER A 1 109 ? -5.754 -8.859 30.151 1.00 43.94 109 SER A C 1
ATOM 830 O O . SER A 1 109 ? -5.445 -10.020 30.395 1.00 43.94 109 SER A O 1
ATOM 832 N N . ALA A 1 110 ? -4.866 -7.868 30.026 1.00 43.00 110 ALA A N 1
ATOM 833 C CA . ALA A 1 110 ? -3.438 -7.824 30.368 1.00 43.00 110 ALA A CA 1
ATOM 834 C C . ALA A 1 110 ? -2.718 -9.143 30.758 1.00 43.00 110 ALA A C 1
ATOM 836 O O . ALA A 1 110 ? -2.437 -9.367 31.930 1.00 43.00 110 ALA A O 1
ATOM 837 N N . ALA A 1 111 ? -2.294 -9.948 29.777 1.00 35.09 111 ALA A N 1
ATOM 838 C CA . ALA A 1 111 ? -1.113 -10.812 29.896 1.00 35.09 111 ALA A CA 1
ATOM 839 C C . ALA A 1 111 ? -0.626 -11.282 28.512 1.00 35.09 111 ALA A C 1
ATOM 841 O O . ALA A 1 111 ? -1.432 -11.599 27.644 1.00 35.09 111 ALA A O 1
ATOM 842 N N . ALA A 1 112 ? 0.700 -11.365 28.371 1.00 35.41 112 ALA A N 1
ATOM 843 C CA . ALA A 1 112 ? 1.476 -11.931 27.261 1.00 35.41 112 ALA A CA 1
ATOM 844 C C . ALA A 1 112 ? 1.672 -11.060 26.000 1.00 35.41 112 ALA A C 1
ATOM 846 O O . ALA A 1 112 ? 1.038 -11.226 24.962 1.00 35.41 112 ALA A O 1
ATOM 847 N N . VAL A 1 113 ? 2.713 -10.222 26.070 1.00 48.50 113 VAL A N 1
ATOM 848 C CA . VAL A 1 113 ? 3.696 -10.129 24.979 1.00 48.50 113 VAL A CA 1
ATOM 849 C C . VAL A 1 113 ? 4.278 -11.532 24.801 1.00 48.50 113 VAL A C 1
ATOM 851 O O . VAL A 1 113 ? 4.925 -12.052 25.706 1.00 48.50 113 VAL A O 1
ATOM 854 N N . GLY A 1 114 ? 4.000 -12.167 23.667 1.00 35.12 114 GLY A N 1
ATOM 855 C CA . GLY A 1 114 ? 4.461 -13.522 23.393 1.00 35.12 114 GLY A CA 1
ATOM 856 C C . GLY A 1 114 ? 3.947 -14.023 22.054 1.00 35.12 114 GLY A C 1
ATOM 857 O O . GLY A 1 114 ? 2.783 -14.374 21.911 1.00 35.12 114 GLY A O 1
ATOM 858 N N . SER A 1 115 ? 4.843 -14.026 21.074 1.00 41.28 115 SER A N 1
ATOM 859 C CA . SER A 1 115 ? 4.677 -14.627 19.754 1.00 41.28 115 SER A CA 1
ATOM 860 C C . SER A 1 115 ? 4.213 -16.090 19.838 1.00 41.28 115 SER A C 1
ATOM 862 O O . SER A 1 115 ? 4.865 -16.884 20.512 1.00 41.28 115 SER A O 1
ATOM 864 N N . SER A 1 116 ? 3.128 -16.461 19.143 1.00 40.53 116 SER A N 1
ATOM 865 C CA . SER A 1 116 ? 3.114 -17.537 18.123 1.00 40.53 116 SER A CA 1
ATOM 866 C C . SER A 1 116 ? 1.698 -17.950 17.662 1.00 40.53 116 SER A C 1
ATOM 868 O O . SER A 1 116 ? 0.807 -18.231 18.455 1.00 40.53 116 SER A O 1
ATOM 870 N N . ASN A 1 117 ? 1.550 -17.957 16.328 1.00 40.28 117 ASN A N 1
ATOM 871 C CA . ASN A 1 117 ? 0.677 -18.727 15.415 1.00 40.28 117 ASN A CA 1
ATOM 872 C C . ASN A 1 117 ? -0.185 -19.874 15.998 1.00 40.28 117 ASN A C 1
ATOM 874 O O . ASN A 1 117 ? 0.271 -20.648 16.825 1.00 40.28 117 ASN A O 1
ATOM 878 N N . SER A 1 118 ? -1.389 -20.171 15.489 1.00 43.12 118 SER A N 1
ATOM 879 C CA . SER A 1 118 ? -1.718 -20.536 14.092 1.00 43.12 118 SER A CA 1
ATOM 880 C C . SER A 1 118 ? -3.249 -20.668 13.948 1.00 43.12 118 SER A C 1
ATOM 882 O O . SER A 1 118 ? -3.918 -21.077 14.891 1.00 43.12 118 SER A O 1
ATOM 884 N N . THR A 1 119 ? -3.880 -20.338 12.814 1.00 30.94 119 THR A N 1
ATOM 885 C CA . THR A 1 119 ? -4.036 -21.285 11.690 1.00 30.94 119 THR A CA 1
ATOM 886 C C . THR A 1 119 ? -4.413 -20.549 10.387 1.00 30.94 119 THR A C 1
ATOM 888 O O . THR A 1 119 ? -5.516 -20.025 10.268 1.00 30.94 119 THR A O 1
ATOM 891 N N . SER A 1 120 ? -3.466 -20.493 9.432 1.00 40.09 120 SER A N 1
ATOM 892 C CA . SER A 1 120 ? -3.602 -20.350 7.950 1.00 40.09 120 SER A CA 1
ATOM 893 C C . SER A 1 120 ? -2.448 -19.569 7.284 1.00 40.09 120 SER A C 1
ATOM 895 O O . SER A 1 120 ? -2.295 -19.633 6.066 1.00 40.09 120 SER A O 1
ATOM 897 N N . SER A 1 121 ? -1.572 -18.905 8.050 1.00 47.09 121 SER A N 1
ATOM 898 C CA . SER A 1 121 ? -0.512 -18.035 7.500 1.00 47.09 121 SER A CA 1
ATOM 899 C C . SER A 1 121 ? 0.573 -18.757 6.686 1.00 47.09 121 SER A C 1
ATOM 901 O O . SER A 1 121 ? 1.162 -18.150 5.797 1.00 47.09 121 SER A O 1
ATOM 903 N N . GLY A 1 122 ? 0.813 -20.052 6.938 1.00 52.25 122 GLY A N 1
ATOM 904 C CA . GLY A 1 122 ? 1.805 -20.834 6.184 1.00 52.25 122 GLY A CA 1
ATOM 905 C C . GLY A 1 122 ? 1.433 -21.026 4.710 1.00 52.25 122 GLY A C 1
ATOM 906 O O . GLY A 1 122 ? 2.302 -20.978 3.851 1.00 52.25 122 GLY A O 1
ATOM 907 N N . ASN A 1 123 ? 0.137 -21.157 4.403 1.00 75.19 123 ASN A N 1
ATOM 908 C CA . ASN A 1 123 ? -0.321 -21.293 3.019 1.00 75.19 123 ASN A CA 1
ATOM 909 C C . ASN A 1 123 ? -0.218 -19.955 2.269 1.00 75.19 123 ASN A C 1
ATOM 911 O O . ASN A 1 123 ? 0.220 -19.917 1.122 1.00 75.19 123 ASN A O 1
ATOM 915 N N . LEU A 1 124 ? -0.568 -18.843 2.929 1.00 81.62 124 LEU A N 1
ATOM 916 C CA . LEU A 1 124 ? -0.585 -17.535 2.280 1.00 81.62 124 LEU A CA 1
ATOM 917 C C . LEU A 1 124 ? 0.821 -17.052 1.916 1.00 81.62 124 LEU A C 1
ATOM 919 O O . LEU A 1 124 ? 1.025 -16.637 0.783 1.00 81.62 124 LEU A O 1
ATOM 923 N N . GLU A 1 125 ? 1.795 -17.124 2.825 1.00 77.56 125 GLU A N 1
ATOM 924 C CA . GLU A 1 125 ? 3.160 -16.665 2.527 1.00 77.56 125 GLU A CA 1
ATOM 925 C C . GLU A 1 125 ? 3.793 -17.461 1.373 1.00 77.56 125 GLU A C 1
ATOM 927 O O . GLU A 1 125 ? 4.423 -16.892 0.480 1.00 77.56 125 GLU A O 1
ATOM 932 N N . GLU A 1 126 ? 3.585 -18.777 1.349 1.00 81.06 126 GLU A N 1
ATOM 933 C CA . GLU A 1 126 ? 4.075 -19.643 0.278 1.00 81.06 126 GLU A CA 1
ATOM 934 C C . GLU A 1 126 ? 3.372 -19.347 -1.054 1.00 81.06 126 GLU A C 1
ATOM 936 O O . GLU A 1 126 ? 4.027 -19.215 -2.092 1.00 81.06 126 GLU A O 1
ATOM 941 N N . ARG A 1 127 ? 2.055 -19.111 -1.019 1.00 86.69 127 ARG A N 1
ATOM 942 C CA . ARG A 1 127 ? 1.271 -18.653 -2.172 1.00 86.69 127 ARG A CA 1
ATOM 943 C C . ARG A 1 127 ? 1.754 -17.300 -2.702 1.00 86.69 127 ARG A C 1
ATOM 945 O O . ARG A 1 127 ? 1.857 -17.130 -3.914 1.00 86.69 127 ARG A O 1
ATOM 952 N N . LEU A 1 128 ? 2.081 -16.349 -1.825 1.00 85.12 128 LEU A N 1
ATOM 953 C CA . LEU A 1 128 ? 2.638 -15.050 -2.216 1.00 85.12 128 LEU A CA 1
ATOM 954 C C . LEU A 1 128 ? 3.974 -15.223 -2.938 1.00 85.12 128 LEU A C 1
ATOM 956 O O . LEU A 1 128 ? 4.152 -14.678 -4.025 1.00 85.12 128 LEU A O 1
ATOM 960 N N . LYS A 1 129 ? 4.884 -16.037 -2.389 1.00 80.94 129 LYS A N 1
ATOM 961 C CA . LYS A 1 12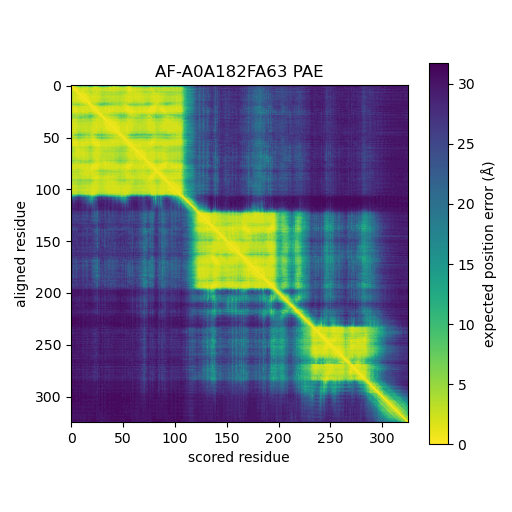9 ? 6.172 -16.345 -3.030 1.00 80.94 129 LYS A CA 1
ATOM 962 C C . LYS A 1 129 ? 5.978 -16.977 -4.406 1.00 80.94 129 LYS A C 1
ATOM 964 O O . LYS A 1 129 ? 6.647 -16.574 -5.353 1.00 80.94 129 LYS A O 1
ATOM 969 N N . GLN A 1 130 ? 5.047 -17.922 -4.546 1.00 83.81 130 GLN A N 1
ATOM 970 C CA . GLN A 1 130 ? 4.728 -18.535 -5.840 1.00 83.81 130 GLN A CA 1
ATOM 971 C C . GLN A 1 130 ? 4.206 -17.513 -6.857 1.00 83.81 130 GLN A C 1
ATOM 973 O O . GLN A 1 130 ? 4.641 -17.523 -8.006 1.00 83.81 130 GLN A O 1
ATOM 978 N N . LEU A 1 131 ? 3.310 -16.612 -6.441 1.00 87.25 131 LEU A N 1
ATOM 979 C CA . LEU A 1 131 ? 2.773 -15.563 -7.312 1.00 87.25 131 LEU A CA 1
ATOM 980 C C . LEU A 1 131 ? 3.854 -14.575 -7.748 1.00 87.25 131 LEU A C 1
ATOM 982 O O . LEU A 1 131 ? 3.930 -14.243 -8.927 1.00 87.25 131 LEU A O 1
ATOM 986 N N . ILE A 1 132 ? 4.703 -14.140 -6.816 1.00 83.06 132 ILE A N 1
ATOM 987 C CA . ILE A 1 132 ? 5.817 -13.231 -7.096 1.00 83.06 132 ILE A CA 1
ATOM 988 C C . ILE A 1 132 ? 6.808 -13.875 -8.078 1.00 83.06 132 ILE A C 1
ATOM 990 O O . ILE A 1 132 ? 7.258 -13.224 -9.016 1.00 83.06 132 ILE A O 1
ATOM 994 N N . ASN A 1 133 ? 7.109 -15.162 -7.893 1.00 77.81 133 ASN A N 1
ATOM 995 C CA . ASN A 1 133 ? 8.091 -15.898 -8.693 1.00 77.81 133 ASN A CA 1
ATOM 996 C C . ASN A 1 133 ? 7.538 -16.453 -10.014 1.00 77.81 133 ASN A C 1
ATOM 998 O O . ASN A 1 133 ? 8.283 -17.091 -10.759 1.00 77.81 133 ASN A O 1
ATOM 1002 N N . ARG A 1 134 ? 6.253 -16.230 -10.324 1.00 82.88 134 ARG A N 1
ATOM 1003 C CA . ARG A 1 134 ? 5.616 -16.735 -11.552 1.00 82.88 134 ARG A CA 1
ATOM 1004 C C . ARG A 1 134 ? 6.268 -16.183 -12.820 1.00 82.88 134 ARG A C 1
ATOM 1006 O O . ARG A 1 134 ? 6.300 -16.868 -13.839 1.00 82.88 134 ARG A O 1
ATOM 1013 N N . SER A 1 135 ? 6.780 -14.954 -12.759 1.00 78.50 135 SER A N 1
ATOM 1014 C CA . SER A 1 135 ? 7.417 -14.260 -13.877 1.00 78.50 135 SER A CA 1
ATOM 1015 C C . SER A 1 135 ? 8.693 -13.556 -13.432 1.00 78.50 135 SER A C 1
ATOM 1017 O O . SER A 1 135 ? 8.852 -13.195 -12.268 1.00 78.50 135 SER A O 1
ATOM 1019 N N . LYS A 1 136 ? 9.605 -13.319 -14.383 1.00 70.25 136 LYS A N 1
ATOM 1020 C CA . LYS A 1 136 ? 10.835 -12.552 -14.137 1.00 70.25 136 LYS A CA 1
ATOM 1021 C C . LYS A 1 136 ? 10.548 -11.106 -13.748 1.00 70.25 136 LYS A C 1
ATOM 1023 O O . LYS A 1 136 ? 11.307 -10.527 -12.980 1.00 70.25 136 LYS A O 1
ATOM 1028 N N . VAL A 1 137 ? 9.471 -10.546 -14.290 1.00 76.94 137 VAL A N 1
ATOM 1029 C CA . VAL A 1 137 ? 8.952 -9.223 -13.949 1.00 76.94 137 VAL A CA 1
ATOM 1030 C C . VAL A 1 137 ? 7.481 -9.404 -13.617 1.00 76.94 137 VAL A C 1
ATOM 1032 O O . VAL A 1 137 ? 6.671 -9.647 -14.511 1.00 76.94 137 VAL A O 1
ATOM 1035 N N . MET A 1 138 ? 7.148 -9.339 -12.333 1.00 85.69 138 MET A N 1
ATOM 1036 C CA . MET A 1 138 ? 5.795 -9.559 -11.835 1.00 85.69 138 MET A CA 1
ATOM 1037 C C . MET A 1 138 ? 5.224 -8.262 -11.266 1.00 85.69 138 MET A C 1
ATOM 1039 O O . MET A 1 138 ? 5.802 -7.678 -10.353 1.00 85.69 138 MET A O 1
ATOM 1043 N N . ILE A 1 139 ? 4.094 -7.802 -11.799 1.00 87.38 139 ILE A N 1
ATOM 1044 C CA . ILE A 1 139 ? 3.456 -6.542 -11.407 1.00 87.38 139 ILE A CA 1
ATOM 1045 C C . ILE A 1 139 ? 2.149 -6.830 -10.676 1.00 87.38 139 ILE A C 1
ATOM 1047 O O . ILE A 1 139 ? 1.228 -7.417 -11.235 1.00 87.38 139 ILE A O 1
ATOM 1051 N N . PHE A 1 140 ? 2.026 -6.343 -9.450 1.00 89.31 140 PHE A N 1
ATOM 1052 C CA . PHE A 1 140 ? 0.784 -6.363 -8.687 1.00 89.31 140 PHE A CA 1
ATOM 1053 C C . PHE A 1 140 ? 0.125 -4.993 -8.793 1.00 89.31 140 PHE A C 1
ATOM 1055 O O . PHE A 1 140 ? 0.708 -3.982 -8.400 1.00 89.31 140 PHE A O 1
ATOM 1062 N N . MET A 1 141 ? -1.074 -4.931 -9.364 1.00 87.94 141 MET A N 1
ATOM 1063 C CA . MET A 1 141 ? -1.729 -3.667 -9.704 1.00 87.94 141 MET A CA 1
ATOM 1064 C C . MET A 1 141 ? -3.249 -3.767 -9.606 1.00 87.94 141 MET A C 1
ATOM 1066 O O . MET A 1 141 ? -3.799 -4.846 -9.420 1.00 87.94 141 MET A O 1
ATOM 1070 N N . LYS A 1 142 ? -3.929 -2.619 -9.705 1.00 86.56 142 LYS A N 1
ATOM 1071 C CA . LYS A 1 142 ? -5.393 -2.549 -9.758 1.00 86.56 142 LYS A CA 1
ATOM 1072 C C . LYS A 1 142 ? -5.847 -2.752 -11.208 1.00 86.56 142 LYS A C 1
ATOM 1074 O O . LYS A 1 142 ? -5.621 -1.870 -12.043 1.00 86.56 142 LYS A O 1
ATOM 1079 N N . GLY A 1 143 ? -6.517 -3.866 -11.491 1.00 88.56 143 GLY A N 1
ATOM 1080 C CA . GLY A 1 143 ? -6.819 -4.328 -12.849 1.00 88.56 143 GLY A CA 1
ATOM 1081 C C . GLY A 1 143 ? -5.673 -5.140 -13.459 1.00 88.56 143 GLY A C 1
ATOM 1082 O O . GLY A 1 143 ? -4.763 -5.577 -12.760 1.00 88.56 143 GLY A O 1
ATOM 1083 N N . ASP A 1 144 ? -5.700 -5.314 -14.776 1.00 88.44 144 ASP A N 1
ATOM 1084 C CA . ASP A 1 144 ? -4.699 -6.071 -15.538 1.00 88.44 144 ASP A CA 1
ATOM 1085 C C . ASP A 1 144 ? -4.036 -5.213 -16.630 1.00 88.44 144 ASP A C 1
ATOM 1087 O O . ASP A 1 144 ? -4.387 -4.045 -16.818 1.00 88.44 144 ASP A O 1
ATOM 1091 N N . ARG A 1 145 ? -3.073 -5.789 -17.365 1.00 87.19 145 ARG A N 1
ATOM 1092 C CA . ARG A 1 145 ? -2.376 -5.121 -18.481 1.00 87.19 145 ARG A CA 1
ATOM 1093 C C . ARG A 1 145 ? -3.327 -4.490 -19.507 1.00 87.19 145 ARG A C 1
ATOM 1095 O O . ARG A 1 145 ? -3.043 -3.397 -19.989 1.00 87.19 145 ARG A O 1
ATOM 1102 N N . ASN A 1 146 ? -4.409 -5.176 -19.869 1.00 86.25 146 ASN A N 1
ATOM 1103 C CA . ASN A 1 146 ? -5.361 -4.730 -20.884 1.00 86.25 146 ASN A CA 1
ATOM 1104 C C . ASN A 1 146 ? -6.416 -3.797 -20.284 1.00 86.25 146 ASN A C 1
ATOM 1106 O O . ASN A 1 146 ? -6.827 -2.838 -20.937 1.00 86.25 146 ASN A O 1
ATOM 1110 N N . THR A 1 147 ? -6.843 -4.055 -19.042 1.00 87.56 147 THR A N 1
ATOM 1111 C CA . THR A 1 147 ? -7.824 -3.216 -18.336 1.00 87.56 147 THR A CA 1
ATOM 1112 C C . THR A 1 147 ? -7.324 -2.671 -16.989 1.00 87.56 147 THR A C 1
ATOM 1114 O O . THR A 1 147 ? -7.830 -3.033 -15.924 1.00 87.56 147 THR A O 1
ATOM 1117 N N . PRO A 1 148 ? -6.361 -1.727 -16.990 1.00 86.75 148 PRO A N 1
ATOM 1118 C CA . PRO A 1 148 ? -5.889 -1.083 -15.766 1.00 86.75 148 PRO A CA 1
ATOM 1119 C C . PRO A 1 148 ? -6.968 -0.168 -15.161 1.00 86.75 148 PRO A C 1
ATOM 1121 O O . PRO A 1 148 ? -7.500 0.734 -15.819 1.00 86.75 148 PRO A O 1
ATOM 1124 N N . ARG A 1 149 ? -7.263 -0.355 -13.869 1.00 79.19 149 ARG A N 1
ATOM 1125 C CA . ARG A 1 149 ? -8.366 0.316 -13.148 1.00 79.19 149 ARG A CA 1
ATOM 1126 C C . ARG A 1 149 ? -7.931 1.508 -12.288 1.00 79.19 149 ARG A C 1
ATOM 1128 O O . ARG A 1 149 ? -8.721 2.038 -11.515 1.00 79.19 149 ARG A O 1
ATOM 1135 N N . CYS A 1 150 ? -6.682 1.950 -12.412 1.00 79.50 150 CYS A N 1
ATOM 1136 C CA . CYS A 1 150 ? -6.130 3.090 -11.677 1.00 79.50 150 CYS A CA 1
ATOM 1137 C C . CYS A 1 150 ? -5.141 3.873 -12.557 1.00 79.50 150 CYS A C 1
ATOM 1139 O O . CYS A 1 150 ? -4.467 3.277 -13.397 1.00 79.50 150 CYS A O 1
ATOM 1141 N N . GLY A 1 151 ? -5.038 5.195 -12.369 1.00 71.94 151 GLY A N 1
ATOM 1142 C CA . GLY A 1 151 ? -4.132 6.063 -13.139 1.00 71.94 151 GLY A CA 1
ATOM 1143 C C . GLY A 1 151 ? -2.661 5.647 -13.036 1.00 71.94 151 GLY A C 1
ATOM 1144 O O . GLY A 1 151 ? -1.984 5.533 -14.052 1.00 71.94 151 GLY A O 1
ATOM 1145 N N . PHE A 1 152 ? -2.203 5.289 -11.835 1.00 73.62 152 PHE A N 1
ATOM 1146 C CA . PHE A 1 152 ? -0.837 4.801 -11.606 1.00 73.62 152 PHE A CA 1
ATOM 1147 C C . PHE A 1 152 ? -0.574 3.453 -12.280 1.00 73.62 152 PHE A C 1
ATOM 1149 O O . PHE A 1 152 ? 0.480 3.227 -12.869 1.00 73.62 152 PHE A O 1
ATOM 1156 N N . SER A 1 153 ? -1.573 2.569 -12.266 1.00 75.19 153 SER A N 1
ATOM 1157 C CA . SER A 1 153 ? -1.515 1.290 -12.973 1.00 75.19 153 SER A CA 1
ATOM 1158 C C . SER A 1 153 ? -1.449 1.491 -14.495 1.00 75.19 153 SER A C 1
ATOM 1160 O O . SER A 1 153 ? -0.664 0.822 -15.156 1.00 75.19 153 SER A O 1
ATOM 1162 N N . LYS A 1 154 ? -2.194 2.460 -15.051 1.00 76.75 154 LYS A N 1
ATOM 1163 C CA . LYS A 1 154 ? -2.108 2.845 -16.474 1.00 76.75 154 LYS A CA 1
ATOM 1164 C C . LYS A 1 154 ? -0.722 3.370 -16.846 1.00 76.75 154 LYS A C 1
ATOM 1166 O O . LYS A 1 154 ? -0.159 2.947 -17.851 1.00 76.75 154 LYS A O 1
ATOM 1171 N N . GLN A 1 155 ? -0.179 4.272 -16.032 1.00 71.62 155 GLN A N 1
ATOM 1172 C CA . GLN A 1 155 ? 1.118 4.895 -16.283 1.00 71.62 155 GLN A CA 1
ATOM 1173 C C . GLN A 1 155 ? 2.264 3.877 -16.234 1.00 71.62 155 GLN A C 1
ATOM 1175 O O . GLN A 1 155 ? 3.106 3.868 -17.127 1.00 71.62 155 GLN A O 1
ATOM 1180 N N . LEU A 1 156 ? 2.265 2.976 -15.246 1.00 75.31 156 LEU A N 1
ATOM 1181 C CA . LEU A 1 156 ? 3.274 1.920 -15.139 1.00 75.31 156 LEU A CA 1
ATOM 1182 C C . LEU A 1 156 ? 3.278 0.996 -16.365 1.00 75.31 156 LEU A C 1
ATOM 1184 O O . LEU A 1 156 ? 4.341 0.671 -16.888 1.00 75.31 156 LEU A O 1
ATOM 1188 N N . ILE A 1 157 ? 2.094 0.590 -16.831 1.00 81.50 157 ILE A N 1
ATOM 1189 C CA . ILE A 1 157 ? 1.958 -0.269 -18.013 1.00 81.50 157 ILE A CA 1
ATOM 1190 C C . ILE A 1 157 ? 2.483 0.433 -19.266 1.00 81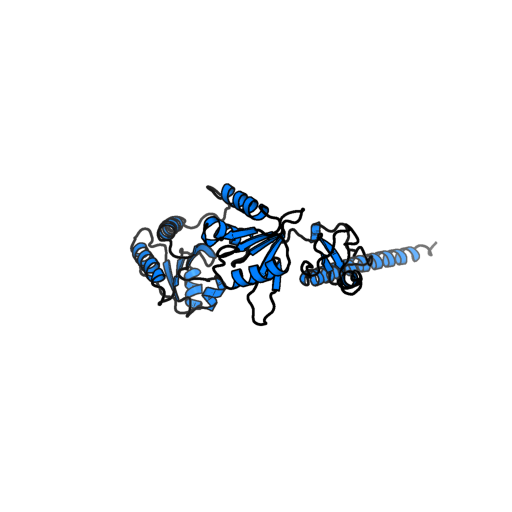.50 157 ILE A C 1
ATOM 1192 O O . ILE A 1 157 ? 3.203 -0.193 -20.040 1.00 81.50 157 ILE A O 1
ATOM 1196 N N . ALA A 1 158 ? 2.184 1.724 -19.446 1.00 75.06 158 ALA A N 1
ATOM 1197 C CA . ALA A 1 158 ? 2.719 2.504 -20.562 1.00 75.06 158 ALA A CA 1
ATOM 1198 C C . ALA A 1 158 ? 4.258 2.522 -20.548 1.00 75.06 158 ALA A C 1
ATOM 1200 O O . ALA A 1 158 ? 4.883 2.170 -21.544 1.00 75.06 158 ALA A O 1
ATOM 1201 N N . ILE A 1 159 ? 4.860 2.822 -19.392 1.00 70.62 159 ILE A N 1
ATOM 1202 C CA . ILE A 1 159 ? 6.320 2.869 -19.233 1.00 70.62 159 ILE A CA 1
ATOM 1203 C C . ILE A 1 159 ? 6.957 1.509 -19.529 1.00 70.62 159 ILE A C 1
ATOM 1205 O O . ILE A 1 159 ? 7.937 1.434 -20.262 1.00 70.62 159 ILE A O 1
ATOM 1209 N N . ILE A 1 160 ? 6.427 0.422 -18.961 1.00 71.69 160 ILE A N 1
ATOM 1210 C CA . ILE A 1 160 ? 7.028 -0.906 -19.127 1.00 71.69 160 ILE A CA 1
ATOM 1211 C C . ILE A 1 160 ? 6.849 -1.422 -20.557 1.00 71.69 160 ILE A C 1
ATOM 1213 O O . ILE A 1 160 ? 7.776 -2.038 -21.085 1.00 71.69 160 ILE A O 1
ATOM 1217 N N . ASN A 1 161 ? 5.721 -1.140 -21.213 1.00 77.25 161 ASN A N 1
ATOM 1218 C CA . ASN A 1 161 ? 5.525 -1.511 -22.616 1.00 77.25 161 ASN A CA 1
ATOM 1219 C C . ASN A 1 161 ? 6.583 -0.871 -23.529 1.00 77.25 161 ASN A C 1
ATOM 1221 O O . ASN A 1 161 ? 7.110 -1.557 -24.404 1.00 77.25 161 ASN A O 1
ATOM 1225 N N . ASP A 1 162 ? 6.968 0.382 -23.269 1.00 69.81 162 ASP A N 1
ATOM 1226 C CA . ASP A 1 162 ? 8.015 1.081 -24.029 1.00 69.81 162 ASP A CA 1
ATOM 1227 C C . ASP A 1 162 ? 9.411 0.460 -23.848 1.00 69.81 162 ASP A C 1
ATOM 1229 O O . ASP A 1 162 ? 10.287 0.625 -24.697 1.00 69.81 162 ASP A O 1
ATOM 1233 N N . THR A 1 163 ? 9.641 -0.291 -22.763 1.00 64.69 163 THR A N 1
ATOM 1234 C CA . THR A 1 163 ? 10.927 -0.974 -22.536 1.00 64.69 163 THR A CA 1
ATOM 1235 C C . THR A 1 163 ? 11.095 -2.259 -23.347 1.00 64.69 163 THR A C 1
ATOM 1237 O O . THR A 1 163 ? 12.217 -2.752 -23.466 1.00 64.69 163 THR A O 1
ATOM 1240 N N . GLY A 1 164 ? 10.003 -2.833 -23.868 1.00 66.38 164 GLY A N 1
ATOM 1241 C CA . GLY A 1 164 ? 10.012 -4.122 -24.569 1.00 66.38 164 GLY A CA 1
ATOM 1242 C C . GLY A 1 164 ? 10.340 -5.337 -23.688 1.00 66.38 164 GLY A C 1
ATOM 1243 O O . GLY A 1 164 ? 10.574 -6.425 -24.210 1.00 66.38 164 GLY A O 1
ATOM 1244 N N . VAL A 1 165 ? 10.385 -5.175 -22.362 1.00 70.88 165 VAL A N 1
ATOM 1245 C CA . VAL A 1 165 ? 10.637 -6.272 -21.419 1.00 70.88 165 VAL A CA 1
ATOM 1246 C C . VAL A 1 165 ? 9.379 -7.126 -21.269 1.00 70.88 165 VAL A C 1
ATOM 1248 O O . VAL A 1 165 ? 8.282 -6.600 -21.104 1.00 70.88 165 VAL A O 1
ATOM 1251 N N . GLU A 1 166 ? 9.527 -8.450 -21.277 1.00 75.88 166 GLU A N 1
ATOM 1252 C CA . GLU A 1 166 ? 8.426 -9.355 -20.944 1.00 75.88 166 GLU A CA 1
ATOM 1253 C C . GLU A 1 166 ? 8.119 -9.304 -19.442 1.00 75.88 166 GLU A C 1
ATOM 1255 O O . GLU A 1 166 ? 9.002 -9.471 -18.598 1.00 75.88 166 GLU A O 1
ATOM 1260 N N . TYR A 1 167 ? 6.847 -9.098 -19.110 1.00 83.75 167 TYR A N 1
ATOM 1261 C CA . TYR A 1 167 ? 6.354 -9.053 -17.736 1.00 83.75 167 TYR A CA 1
ATOM 1262 C C . TYR A 1 167 ? 5.014 -9.769 -17.610 1.00 83.75 167 TYR A C 1
ATOM 1264 O O . TYR A 1 167 ? 4.400 -10.156 -18.606 1.00 83.75 167 TYR A O 1
ATOM 1272 N N . ASP A 1 168 ? 4.545 -9.922 -16.381 1.00 88.06 168 ASP A N 1
ATOM 1273 C CA . ASP A 1 168 ? 3.235 -10.473 -16.063 1.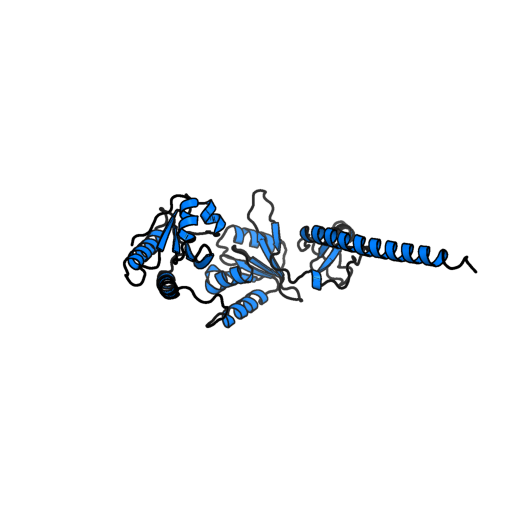00 88.06 168 ASP A CA 1
ATOM 1274 C C . ASP A 1 168 ? 2.539 -9.604 -15.004 1.00 88.06 168 ASP A C 1
ATOM 1276 O O . ASP A 1 168 ? 3.195 -8.839 -14.292 1.00 88.06 168 ASP A O 1
ATOM 1280 N N . THR A 1 169 ? 1.210 -9.671 -14.935 1.00 91.38 169 THR A N 1
ATOM 1281 C CA . THR A 1 169 ? 0.394 -8.828 -14.047 1.00 91.38 169 THR A CA 1
ATOM 1282 C C . THR A 1 169 ? -0.554 -9.662 -13.194 1.00 91.38 169 THR A C 1
ATOM 1284 O O . THR A 1 169 ? -1.128 -10.639 -13.672 1.00 91.38 169 THR A O 1
ATOM 1287 N N . PHE A 1 170 ? -0.787 -9.231 -11.957 1.00 92.44 170 PHE A N 1
ATOM 1288 C CA . PHE A 1 170 ? -1.811 -9.771 -11.068 1.00 92.44 170 PHE A CA 1
ATOM 1289 C C . PHE A 1 170 ? -2.729 -8.656 -10.570 1.00 92.44 170 PHE A C 1
ATOM 1291 O O . PHE A 1 170 ? -2.257 -7.662 -10.006 1.00 92.44 170 PHE A O 1
ATOM 1298 N N . ASP A 1 171 ? -4.037 -8.848 -10.758 1.00 92.12 171 ASP A N 1
ATOM 1299 C CA . ASP A 1 171 ? -5.057 -7.919 -10.277 1.00 92.12 171 ASP A CA 1
ATOM 1300 C C . ASP A 1 171 ? -5.335 -8.147 -8.787 1.00 92.12 171 ASP A C 1
ATOM 1302 O O . ASP A 1 171 ? -6.036 -9.081 -8.390 1.00 92.12 171 ASP A O 1
ATOM 1306 N N . ILE A 1 172 ? -4.816 -7.248 -7.956 1.00 90.44 172 ILE A N 1
ATOM 1307 C CA . ILE A 1 172 ? -4.979 -7.282 -6.497 1.00 90.44 172 ILE A CA 1
ATOM 1308 C C . ILE A 1 172 ? -6.417 -7.027 -6.036 1.00 90.44 172 ILE A C 1
ATOM 1310 O O . ILE A 1 172 ? -6.723 -7.256 -4.872 1.00 90.44 172 ILE A O 1
ATOM 1314 N N . LEU A 1 173 ? -7.306 -6.556 -6.916 1.00 86.81 173 LEU A N 1
ATOM 1315 C CA . LEU A 1 173 ? -8.726 -6.393 -6.591 1.00 86.81 173 LEU A CA 1
ATOM 1316 C C . LEU A 1 173 ? -9.480 -7.729 -6.582 1.00 86.81 173 LEU A C 1
ATOM 1318 O O . LEU A 1 173 ? -10.589 -7.792 -6.057 1.00 86.81 173 LEU A O 1
ATOM 1322 N N . THR A 1 174 ? -8.901 -8.785 -7.161 1.00 87.25 174 THR A N 1
ATOM 1323 C CA . THR A 1 174 ? -9.532 -10.113 -7.233 1.00 87.25 174 THR A CA 1
ATOM 1324 C C . THR A 1 174 ? -9.292 -10.969 -5.991 1.00 87.25 174 THR A C 1
ATOM 1326 O O . THR A 1 174 ? -10.049 -11.905 -5.746 1.00 87.25 174 THR A O 1
ATOM 1329 N N . ASP A 1 175 ? -8.264 -10.656 -5.195 1.00 86.81 175 ASP A N 1
ATOM 1330 C CA . ASP A 1 175 ? -7.883 -11.430 -4.013 1.00 86.81 175 ASP A CA 1
ATOM 1331 C C . ASP A 1 175 ? -7.382 -10.507 -2.892 1.00 86.81 175 ASP A C 1
ATOM 1333 O O . ASP A 1 175 ? -6.236 -10.046 -2.885 1.00 86.81 175 ASP A O 1
ATOM 1337 N N . GLU A 1 176 ? -8.257 -10.258 -1.916 1.00 83.75 176 GLU A N 1
ATOM 1338 C CA . GLU A 1 176 ? -7.963 -9.383 -0.779 1.00 83.75 176 GLU A CA 1
ATOM 1339 C C . GLU A 1 176 ? -6.879 -9.974 0.144 1.00 83.75 176 GLU A C 1
ATOM 1341 O O . GLU A 1 176 ? -6.090 -9.229 0.724 1.00 83.75 176 GLU A O 1
ATOM 1346 N N . ALA A 1 177 ? -6.761 -11.304 0.238 1.00 83.81 177 ALA A N 1
ATOM 1347 C CA . ALA A 1 177 ? -5.730 -11.943 1.056 1.00 83.81 177 ALA A CA 1
ATOM 1348 C C . ALA A 1 177 ? -4.336 -11.741 0.450 1.00 83.81 177 ALA A C 1
ATOM 1350 O O . ALA A 1 177 ? -3.391 -11.417 1.169 1.00 83.81 177 ALA A O 1
ATOM 1351 N N . VAL A 1 178 ? -4.207 -11.870 -0.874 1.00 87.44 178 VAL A N 1
ATOM 1352 C CA . VAL A 1 178 ? -2.965 -11.549 -1.594 1.00 87.44 178 VAL A CA 1
ATOM 1353 C C . VAL A 1 178 ? -2.662 -10.058 -1.492 1.00 87.44 178 VAL A C 1
ATOM 1355 O O . VAL A 1 178 ? -1.524 -9.684 -1.217 1.00 87.44 178 VAL A O 1
ATOM 1358 N N . ARG A 1 179 ? -3.675 -9.199 -1.643 1.00 87.25 179 ARG A N 1
ATOM 1359 C CA . ARG A 1 179 ? -3.523 -7.745 -1.541 1.00 87.25 179 ARG A CA 1
ATOM 1360 C C . ARG A 1 179 ? -2.980 -7.301 -0.186 1.00 87.25 179 ARG A C 1
ATOM 1362 O O . ARG A 1 179 ? -2.066 -6.478 -0.142 1.00 87.25 179 ARG A O 1
ATOM 1369 N N . GLN A 1 180 ? -3.552 -7.798 0.904 1.00 82.81 180 GLN A N 1
ATOM 1370 C CA . GLN A 1 180 ? -3.096 -7.457 2.251 1.00 82.81 180 GLN A CA 1
ATOM 1371 C C . GLN A 1 180 ? -1.764 -8.138 2.558 1.00 82.81 180 GLN A C 1
ATOM 1373 O O . GLN A 1 180 ? -0.833 -7.497 3.042 1.00 82.81 180 GLN A O 1
ATOM 1378 N N . GLY A 1 181 ? -1.636 -9.411 2.178 1.00 82.44 181 GLY A N 1
ATOM 1379 C CA . GLY A 1 181 ? -0.422 -10.193 2.360 1.00 82.44 181 GLY A CA 1
ATOM 1380 C C . GLY A 1 181 ? 0.799 -9.559 1.697 1.00 82.44 181 GLY A C 1
ATOM 1381 O O . GLY A 1 181 ? 1.849 -9.482 2.325 1.00 82.44 181 GLY A O 1
ATOM 1382 N N . LEU A 1 182 ? 0.664 -9.034 0.476 1.00 80.19 182 LEU A N 1
ATOM 1383 C CA . LEU A 1 182 ? 1.745 -8.339 -0.226 1.00 80.19 182 LEU A CA 1
ATOM 1384 C C . LEU A 1 182 ? 2.169 -7.056 0.475 1.00 80.19 182 LEU A C 1
ATOM 1386 O O . LEU A 1 182 ? 3.366 -6.857 0.611 1.00 80.19 182 LEU A O 1
ATOM 1390 N N . LYS A 1 183 ? 1.238 -6.233 0.981 1.00 76.81 183 LYS A N 1
ATOM 1391 C CA . LYS A 1 183 ? 1.593 -5.016 1.736 1.00 76.81 183 LYS A CA 1
ATOM 1392 C C . LYS A 1 183 ? 2.460 -5.335 2.951 1.00 76.81 183 LYS A C 1
ATOM 1394 O O . LYS A 1 183 ? 3.431 -4.634 3.232 1.00 76.81 183 LYS A O 1
ATOM 1399 N N . THR A 1 184 ? 2.106 -6.398 3.673 1.00 73.31 184 THR A N 1
ATOM 1400 C CA . THR A 1 184 ? 2.881 -6.876 4.822 1.00 73.31 184 THR A CA 1
ATOM 1401 C C . THR A 1 184 ? 4.206 -7.493 4.381 1.00 73.31 184 THR A C 1
ATOM 1403 O O . THR A 1 184 ? 5.240 -7.190 4.967 1.00 73.31 184 THR A O 1
ATOM 1406 N N . PHE A 1 185 ? 4.196 -8.317 3.329 1.00 71.38 185 PHE A N 1
ATOM 1407 C CA . PHE A 1 185 ? 5.383 -8.989 2.798 1.00 71.38 185 PHE A CA 1
ATOM 1408 C C . PHE A 1 185 ? 6.426 -7.993 2.279 1.00 71.38 185 PHE A C 1
ATOM 1410 O O . PHE A 1 185 ? 7.614 -8.163 2.534 1.00 71.38 185 PHE A O 1
ATOM 1417 N N . SER A 1 186 ? 5.981 -6.951 1.576 1.00 63.69 186 SER A N 1
ATOM 1418 C CA . SER A 1 186 ? 6.804 -5.893 0.988 1.00 63.69 186 SER A CA 1
ATOM 1419 C C . SER A 1 186 ? 7.184 -4.791 1.975 1.00 63.69 186 SER A C 1
ATOM 1421 O O . SER A 1 186 ? 8.058 -3.979 1.672 1.00 63.69 186 SER A O 1
ATOM 1423 N N . ASN A 1 187 ? 6.492 -4.724 3.120 1.00 63.81 187 ASN A N 1
ATOM 1424 C CA . ASN A 1 187 ? 6.470 -3.569 4.014 1.00 63.81 187 ASN A CA 1
ATOM 1425 C C . ASN A 1 187 ? 6.175 -2.254 3.257 1.00 63.81 187 ASN A C 1
ATOM 1427 O O . ASN A 1 187 ? 6.847 -1.241 3.459 1.00 63.81 187 ASN A O 1
ATOM 1431 N N . TRP A 1 188 ? 5.196 -2.285 2.342 1.00 66.44 188 TRP A N 1
ATOM 1432 C CA . TRP A 1 188 ? 4.817 -1.136 1.517 1.00 66.44 188 TRP A CA 1
ATOM 1433 C C . TRP A 1 188 ? 3.299 -0.992 1.369 1.00 66.44 188 TRP A C 1
ATOM 1435 O O . TRP A 1 188 ? 2.629 -1.969 1.028 1.00 66.44 188 TRP A O 1
ATOM 1445 N N . PRO A 1 189 ? 2.736 0.212 1.565 1.00 61.81 189 PRO A N 1
ATOM 1446 C CA . PRO A 1 189 ? 1.289 0.368 1.678 1.00 61.81 189 PRO A CA 1
ATOM 1447 C C . PRO A 1 189 ? 0.548 0.456 0.334 1.00 61.81 189 PRO A C 1
ATOM 1449 O O . PRO A 1 189 ? -0.646 0.141 0.286 1.00 61.81 189 PRO A O 1
ATOM 1452 N N . THR A 1 190 ? 1.217 0.855 -0.758 1.00 69.69 190 THR A N 1
ATOM 1453 C CA . THR A 1 190 ? 0.545 1.218 -2.021 1.00 69.69 190 THR A CA 1
ATOM 1454 C C . THR A 1 190 ? 0.788 0.241 -3.178 1.00 69.69 190 THR A C 1
ATOM 1456 O O . THR A 1 190 ? 1.617 -0.667 -3.115 1.00 69.69 190 THR A O 1
ATOM 1459 N N . TYR A 1 191 ? -0.004 0.419 -4.239 1.00 77.94 191 TYR A N 1
ATOM 1460 C CA . TYR A 1 191 ? 0.082 -0.286 -5.518 1.00 77.94 191 TYR A CA 1
ATOM 1461 C C . TYR A 1 191 ? 0.116 0.746 -6.650 1.00 77.94 191 TYR A C 1
ATOM 1463 O O . TYR A 1 191 ? -0.555 1.775 -6.522 1.00 77.94 191 TYR A O 1
ATOM 1471 N N . PRO A 1 192 ? 0.777 0.460 -7.785 1.00 75.94 192 PRO A N 1
ATOM 1472 C CA . PRO A 1 192 ? 1.318 -0.842 -8.197 1.00 75.94 192 PRO A CA 1
ATOM 1473 C C . PRO A 1 192 ? 2.687 -1.208 -7.583 1.00 75.94 192 PRO A C 1
ATOM 1475 O O . PRO A 1 192 ? 3.524 -0.344 -7.361 1.00 75.94 192 PRO A O 1
ATOM 1478 N N . GLN A 1 193 ? 2.926 -2.501 -7.339 1.00 76.69 193 GLN A N 1
ATOM 1479 C CA . GLN A 1 193 ? 4.213 -3.042 -6.867 1.00 76.69 193 GLN A CA 1
ATOM 1480 C C . GLN A 1 193 ? 4.837 -3.931 -7.946 1.00 76.69 193 GLN A C 1
ATOM 1482 O O . GLN A 1 193 ? 4.121 -4.715 -8.567 1.00 76.69 193 GLN A O 1
ATOM 1487 N N . VAL A 1 194 ? 6.152 -3.843 -8.168 1.00 75.81 194 VAL A N 1
ATOM 1488 C CA . VAL A 1 194 ? 6.855 -4.644 -9.183 1.00 75.81 194 VAL A CA 1
ATOM 1489 C C . VAL A 1 194 ? 7.936 -5.496 -8.527 1.00 75.81 194 VAL A C 1
ATOM 1491 O O . VAL A 1 194 ? 8.750 -5.038 -7.736 1.00 75.81 194 VAL A O 1
ATOM 1494 N N . TYR A 1 195 ? 7.974 -6.770 -8.871 1.00 73.25 195 TYR A N 1
ATOM 1495 C CA . TYR A 1 195 ? 8.971 -7.706 -8.379 1.00 73.25 195 TYR A CA 1
ATOM 1496 C C . TYR A 1 195 ? 9.834 -8.159 -9.549 1.00 73.25 195 TYR A C 1
ATOM 1498 O O . TYR A 1 195 ? 9.307 -8.570 -10.584 1.00 73.25 195 TYR A O 1
ATOM 1506 N N . LEU A 1 196 ? 11.158 -8.068 -9.390 1.00 65.56 196 LEU A N 1
ATOM 1507 C CA . LEU A 1 196 ? 12.120 -8.556 -10.375 1.00 65.56 196 LEU A CA 1
ATOM 1508 C C . LEU A 1 196 ? 12.836 -9.784 -9.813 1.00 65.56 196 LEU A C 1
ATOM 1510 O O . LEU A 1 196 ? 13.560 -9.713 -8.814 1.00 65.56 196 LEU A O 1
ATOM 1514 N N . LEU A 1 197 ? 12.661 -10.915 -10.487 1.00 58.75 197 LEU A N 1
ATOM 1515 C CA . LEU A 1 197 ? 13.330 -12.159 -10.141 1.00 58.75 197 LEU A CA 1
ATOM 1516 C C . LEU A 1 197 ? 14.754 -12.147 -10.710 1.00 58.75 197 LEU A C 1
ATOM 1518 O O . LEU A 1 197 ? 14.987 -12.526 -11.859 1.00 58.75 197 LEU A O 1
ATOM 1522 N N . ASN A 1 198 ? 15.722 -11.723 -9.900 1.00 52.06 198 ASN A N 1
ATOM 1523 C CA . ASN A 1 198 ? 17.131 -12.002 -10.160 1.00 52.06 198 ASN A CA 1
ATOM 1524 C C . ASN A 1 198 ? 17.532 -13.274 -9.409 1.00 52.06 198 ASN A C 1
ATOM 1526 O O . ASN A 1 198 ? 17.050 -13.514 -8.310 1.00 52.06 198 ASN A O 1
ATOM 1530 N N . LEU A 1 199 ? 18.404 -14.076 -10.025 1.00 34.78 199 LEU A N 1
ATOM 1531 C CA . LEU A 1 199 ? 18.837 -15.436 -9.652 1.00 34.78 199 LEU A CA 1
ATOM 1532 C C . LEU A 1 199 ? 19.375 -15.656 -8.207 1.00 34.78 199 LEU A C 1
ATOM 1534 O O . LEU A 1 199 ? 19.922 -16.720 -7.938 1.00 34.78 199 LEU A O 1
ATOM 1538 N N . PHE A 1 200 ? 19.238 -14.694 -7.291 1.00 34.69 200 PHE A N 1
ATOM 1539 C CA . PHE A 1 200 ? 19.763 -14.712 -5.920 1.00 34.69 200 PHE A CA 1
ATOM 1540 C C . PHE A 1 200 ? 18.769 -14.129 -4.895 1.00 34.69 200 PHE A C 1
ATOM 1542 O O . PHE A 1 200 ? 19.147 -13.289 -4.089 1.00 34.69 200 PHE A O 1
ATOM 1549 N N . ASP A 1 201 ? 17.511 -14.570 -4.943 1.00 41.72 201 ASP A N 1
ATOM 1550 C CA . ASP A 1 201 ? 16.408 -14.142 -4.067 1.00 41.72 201 ASP A CA 1
ATOM 1551 C C . ASP A 1 201 ? 15.897 -12.700 -4.291 1.00 41.72 201 ASP A C 1
ATOM 1553 O O . ASP A 1 201 ? 16.533 -11.700 -3.971 1.00 41.72 201 ASP A O 1
ATOM 1557 N N . LEU A 1 202 ? 14.685 -12.641 -4.865 1.00 40.59 202 LEU A N 1
ATOM 1558 C CA . LEU A 1 202 ? 13.661 -11.587 -4.792 1.00 40.59 202 LEU A CA 1
ATOM 1559 C C . LEU A 1 202 ? 14.152 -10.143 -4.559 1.00 40.59 202 LEU A C 1
ATOM 1561 O O . LEU A 1 202 ? 14.166 -9.643 -3.436 1.00 40.59 202 LEU A O 1
ATOM 1565 N N . GLY A 1 203 ? 14.436 -9.416 -5.642 1.00 51.69 203 GLY A N 1
ATOM 1566 C CA . GLY A 1 203 ? 14.501 -7.956 -5.588 1.00 51.69 203 GLY A CA 1
ATOM 1567 C C . GLY A 1 203 ? 13.102 -7.356 -5.758 1.00 51.69 203 GLY A C 1
ATOM 1568 O O . GLY A 1 203 ? 12.490 -7.515 -6.815 1.00 51.69 203 GLY A O 1
ATOM 1569 N N . LEU A 1 204 ? 12.593 -6.652 -4.745 1.00 45.62 204 LEU A N 1
ATOM 1570 C CA . LEU A 1 204 ? 11.353 -5.870 -4.838 1.00 45.62 204 LEU A CA 1
ATOM 1571 C C . LEU A 1 204 ? 11.656 -4.440 -5.308 1.00 45.62 204 LEU A C 1
ATOM 1573 O O . LEU A 1 204 ? 12.389 -3.702 -4.643 1.00 45.62 204 LEU A O 1
ATOM 1577 N N . TYR A 1 205 ? 11.036 -4.036 -6.414 1.00 51.12 205 TYR A N 1
ATOM 1578 C CA . TYR A 1 205 ? 11.143 -2.710 -7.016 1.00 51.12 205 TYR A CA 1
ATOM 1579 C C . TYR A 1 205 ? 9.777 -2.034 -6.960 1.00 51.12 205 TYR A C 1
ATOM 1581 O O . TYR A 1 205 ? 8.868 -2.356 -7.719 1.00 51.12 205 TYR A O 1
ATOM 1589 N N . VAL A 1 206 ? 9.595 -1.078 -6.062 1.00 44.91 206 VAL A N 1
ATOM 1590 C CA . VAL A 1 206 ? 8.334 -0.348 -5.996 1.00 44.91 206 VAL A CA 1
ATOM 1591 C C . VAL A 1 206 ? 8.451 0.947 -6.778 1.00 44.91 206 VAL A C 1
ATOM 1593 O O . VAL A 1 206 ? 9.384 1.725 -6.619 1.00 44.91 206 VAL A O 1
ATOM 1596 N N . PHE A 1 207 ? 7.507 1.160 -7.683 1.00 44.34 207 PHE A N 1
ATOM 1597 C CA . PHE A 1 207 ? 7.426 2.391 -8.447 1.00 44.34 207 PHE A CA 1
ATOM 1598 C C . PHE A 1 207 ? 6.566 3.356 -7.643 1.00 44.34 207 PHE A C 1
ATOM 1600 O O . PHE A 1 207 ? 5.364 3.134 -7.509 1.00 44.34 207 PHE A O 1
ATOM 1607 N N . ASP A 1 208 ? 7.184 4.400 -7.088 1.00 40.47 208 ASP A N 1
ATOM 1608 C CA . ASP A 1 208 ? 6.424 5.500 -6.514 1.00 40.47 208 ASP A CA 1
ATOM 1609 C C . ASP A 1 208 ? 6.176 6.520 -7.626 1.00 40.47 208 ASP A C 1
ATOM 1611 O O . ASP A 1 208 ? 7.070 7.235 -8.077 1.00 40.47 208 ASP A O 1
ATOM 1615 N N . THR A 1 209 ? 4.955 6.520 -8.148 1.00 39.12 209 THR A N 1
ATOM 1616 C CA . THR A 1 209 ? 4.494 7.531 -9.107 1.00 39.12 209 THR A CA 1
ATOM 1617 C C . THR A 1 209 ? 3.942 8.775 -8.409 1.00 39.12 209 THR A C 1
ATOM 1619 O O . THR A 1 209 ? 3.500 9.706 -9.081 1.00 39.12 209 THR A O 1
ATOM 1622 N N . SER A 1 210 ? 3.939 8.800 -7.076 1.00 36.94 210 SER A N 1
ATOM 1623 C CA . SER A 1 210 ? 3.561 9.957 -6.272 1.00 36.94 210 SER A CA 1
ATOM 1624 C C . SER A 1 210 ? 4.818 10.782 -5.992 1.00 36.94 210 SER A C 1
ATOM 1626 O O . SER A 1 210 ? 5.623 10.401 -5.153 1.00 36.94 210 SER A O 1
ATOM 1628 N N . LEU A 1 211 ? 4.997 11.902 -6.702 1.00 33.81 211 LEU A N 1
ATOM 1629 C CA . LEU A 1 211 ? 5.177 13.242 -6.111 1.00 33.81 211 LEU A CA 1
ATOM 1630 C C . LEU A 1 211 ? 5.614 14.298 -7.154 1.00 33.81 211 LEU A C 1
ATOM 1632 O O . LEU A 1 211 ? 6.605 14.158 -7.865 1.00 33.81 211 LEU A O 1
ATOM 1636 N N . GLU A 1 212 ? 4.805 15.359 -7.180 1.00 31.61 212 GLU A N 1
ATOM 1637 C CA . GLU A 1 212 ? 5.016 16.789 -7.485 1.00 31.61 212 GLU A CA 1
ATOM 1638 C C . GLU A 1 212 ? 5.772 17.286 -8.733 1.00 31.61 212 GLU A C 1
ATOM 1640 O O . GLU A 1 212 ? 5.418 18.358 -9.213 1.00 31.61 212 GLU A O 1
ATOM 1645 N N . GLU A 1 213 ? 6.717 16.567 -9.339 1.00 29.30 213 GLU A N 1
ATOM 1646 C CA . GLU A 1 213 ? 7.629 17.191 -10.330 1.00 29.30 213 GLU A CA 1
ATOM 1647 C C . GLU A 1 213 ? 7.763 16.433 -11.665 1.00 29.30 213 GLU A C 1
ATOM 1649 O O . GLU A 1 213 ? 8.779 16.514 -12.353 1.00 29.30 213 GLU A O 1
ATOM 1654 N N . GLY A 1 214 ? 6.742 15.677 -12.079 1.00 29.56 214 GLY A N 1
ATOM 1655 C CA . GLY A 1 214 ? 6.680 15.136 -13.448 1.00 29.56 214 GLY A CA 1
ATOM 1656 C C . GLY A 1 214 ? 7.753 14.094 -13.817 1.00 29.56 214 GLY A C 1
ATOM 1657 O O . GLY A 1 214 ? 7.883 13.758 -14.993 1.00 29.56 214 GLY A O 1
ATOM 1658 N N . PHE A 1 215 ? 8.486 13.543 -12.843 1.00 28.48 215 PHE A N 1
ATOM 1659 C CA . PHE A 1 215 ? 9.426 12.434 -13.030 1.00 28.48 215 PHE A CA 1
ATOM 1660 C C . PHE A 1 215 ? 9.010 11.212 -12.205 1.00 28.48 215 PHE A C 1
ATOM 1662 O O . PHE A 1 215 ? 8.729 11.316 -11.017 1.00 28.48 215 PHE A O 1
ATOM 1669 N N . SER A 1 216 ? 8.998 10.033 -12.832 1.00 34.69 216 SER A N 1
ATOM 1670 C CA . SER A 1 216 ? 8.750 8.755 -12.152 1.00 34.69 216 SER A CA 1
ATOM 1671 C C . SER A 1 216 ? 10.018 8.285 -11.429 1.00 34.69 216 SER A C 1
ATOM 1673 O O . SER A 1 216 ? 11.028 8.013 -12.083 1.00 34.69 216 SER A O 1
ATOM 1675 N N . THR A 1 217 ? 9.988 8.163 -10.100 1.00 35.44 217 THR A N 1
ATOM 1676 C CA . THR A 1 217 ? 11.106 7.636 -9.300 1.00 35.44 217 THR A CA 1
ATOM 1677 C C . THR A 1 217 ? 10.844 6.199 -8.841 1.00 35.44 217 THR A C 1
ATOM 1679 O O . THR A 1 217 ? 9.776 5.853 -8.345 1.00 35.44 217 THR A O 1
ATOM 1682 N N . VAL A 1 218 ? 11.837 5.321 -9.016 1.00 42.94 218 VAL A N 1
ATOM 1683 C CA . VAL A 1 218 ? 11.774 3.913 -8.584 1.00 42.94 218 VAL A CA 1
ATOM 1684 C C . VAL A 1 218 ? 12.377 3.791 -7.184 1.00 42.94 218 VAL A C 1
ATOM 1686 O O . VAL A 1 218 ? 13.558 4.079 -6.993 1.00 42.94 218 VAL A O 1
ATOM 1689 N N . HIS A 1 219 ? 11.585 3.345 -6.210 1.00 40.50 219 HIS A N 1
ATOM 1690 C CA . HIS A 1 219 ? 11.993 3.108 -4.826 1.00 40.50 219 HIS A CA 1
ATOM 1691 C C . HIS A 1 219 ? 12.180 1.599 -4.576 1.00 40.50 219 HIS A C 1
ATOM 1693 O O . HIS A 1 219 ? 11.262 0.795 -4.703 1.00 40.50 219 HIS A O 1
ATOM 1699 N N . VAL A 1 220 ? 13.394 1.178 -4.217 1.00 46.06 220 VAL A N 1
ATOM 1700 C CA . VAL A 1 220 ? 13.722 -0.238 -3.950 1.00 46.06 220 VAL A CA 1
ATOM 1701 C C . VAL A 1 220 ? 13.551 -0.521 -2.455 1.00 46.06 220 VAL A C 1
ATOM 1703 O O . VAL A 1 220 ? 14.244 0.096 -1.646 1.00 46.06 220 VAL A O 1
ATOM 1706 N N . LEU A 1 221 ? 12.644 -1.433 -2.082 1.00 41.09 221 LEU A N 1
ATOM 1707 C CA . LEU A 1 221 ? 12.169 -1.556 -0.691 1.00 41.09 221 LEU A CA 1
ATOM 1708 C C . LEU A 1 221 ? 12.624 -2.797 0.071 1.00 41.09 221 LEU A C 1
ATOM 1710 O O . LEU A 1 221 ? 12.772 -2.719 1.287 1.00 41.09 221 LEU A O 1
ATOM 1714 N N . GLN A 1 222 ? 12.905 -3.917 -0.598 1.00 37.44 222 GLN A N 1
ATOM 1715 C CA . GLN A 1 222 ? 13.514 -5.070 0.070 1.00 37.44 222 GLN A CA 1
ATOM 1716 C C . GLN A 1 222 ? 14.918 -5.310 -0.463 1.00 37.44 222 GLN A C 1
ATOM 1718 O O . GLN A 1 222 ? 15.126 -5.697 -1.611 1.00 37.44 222 GLN A O 1
ATOM 1723 N N . ARG A 1 223 ? 15.886 -5.060 0.420 1.00 42.47 223 ARG A N 1
ATOM 1724 C CA . ARG A 1 223 ? 17.264 -5.523 0.301 1.00 42.47 223 ARG A CA 1
ATOM 1725 C C . ARG A 1 223 ? 17.391 -6.811 1.120 1.00 42.47 223 ARG A C 1
ATOM 1727 O O . ARG A 1 223 ? 17.359 -6.712 2.346 1.00 42.47 223 ARG A O 1
ATOM 1734 N N . PRO A 1 224 ? 17.686 -7.976 0.526 1.00 34.84 224 PRO A N 1
ATOM 1735 C CA . PRO A 1 224 ? 18.751 -8.783 1.105 1.00 34.84 224 PRO A CA 1
ATOM 1736 C C . PRO A 1 224 ? 19.960 -7.854 1.204 1.00 34.84 224 PRO A C 1
ATOM 1738 O O . PRO A 1 224 ? 20.201 -7.068 0.282 1.00 34.84 224 PRO A O 1
ATOM 1741 N N . ALA A 1 225 ? 20.653 -7.847 2.338 1.00 39.66 225 ALA A N 1
ATOM 1742 C CA . ALA A 1 225 ? 21.782 -6.963 2.555 1.00 39.66 225 ALA A CA 1
ATOM 1743 C C . ALA A 1 225 ? 22.725 -7.018 1.337 1.00 39.66 225 ALA A C 1
ATOM 1745 O O . ALA A 1 225 ? 23.502 -7.952 1.183 1.00 39.66 225 ALA A O 1
ATOM 1746 N N . LEU A 1 226 ? 22.699 -5.979 0.489 1.00 40.94 226 LEU A N 1
ATOM 1747 C CA . LEU A 1 226 ? 23.672 -5.777 -0.596 1.00 40.94 226 LEU A CA 1
ATOM 1748 C C . LEU A 1 226 ? 25.116 -5.830 -0.061 1.00 40.94 226 LEU A C 1
ATOM 1750 O O . LEU A 1 226 ? 26.059 -5.991 -0.820 1.00 40.94 226 LEU A O 1
ATOM 1754 N N . PHE A 1 227 ? 25.271 -5.706 1.259 1.00 37.19 227 PHE A N 1
ATOM 1755 C CA . PHE A 1 227 ? 26.483 -5.914 2.031 1.00 37.19 227 PHE A CA 1
ATOM 1756 C C . PHE A 1 227 ? 27.059 -7.342 1.953 1.00 37.19 227 PHE A C 1
ATOM 1758 O O . PHE A 1 227 ? 28.276 -7.484 1.993 1.00 37.19 227 PHE A O 1
ATOM 1765 N N . GLU A 1 228 ? 26.232 -8.385 1.826 1.00 39.91 228 GLU A N 1
ATOM 1766 C CA . GLU A 1 228 ? 26.680 -9.790 1.870 1.00 39.91 228 GLU A CA 1
ATOM 1767 C C . GLU A 1 228 ? 27.031 -10.375 0.491 1.00 39.91 228 GLU A C 1
ATOM 1769 O O . GLU A 1 228 ? 27.650 -11.432 0.411 1.00 39.91 228 GLU A O 1
ATOM 1774 N N . LEU A 1 229 ? 26.699 -9.676 -0.601 1.00 42.47 229 LEU A N 1
ATOM 1775 C CA . LEU A 1 229 ? 26.840 -10.182 -1.975 1.00 42.47 229 LEU A CA 1
ATOM 1776 C C . LEU A 1 229 ? 28.103 -9.716 -2.718 1.00 42.47 229 LEU A C 1
ATOM 1778 O O . LEU A 1 229 ? 28.331 -10.157 -3.844 1.00 42.47 229 LEU A O 1
ATOM 1782 N N . PHE A 1 230 ? 28.945 -8.859 -2.129 1.00 46.50 230 PHE A N 1
ATOM 1783 C CA . PHE A 1 230 ? 30.186 -8.421 -2.781 1.00 46.50 230 PHE A CA 1
ATOM 1784 C C . PHE A 1 230 ? 31.422 -9.067 -2.143 1.00 46.50 230 PHE A C 1
ATOM 1786 O O . PHE A 1 230 ? 31.895 -8.594 -1.103 1.00 46.50 230 PHE A O 1
ATOM 1793 N N . PRO A 1 231 ? 32.023 -10.093 -2.776 1.00 40.03 231 PRO A N 1
ATOM 1794 C CA . PRO A 1 231 ? 33.365 -10.536 -2.434 1.00 40.03 231 PRO A CA 1
ATOM 1795 C C . PRO A 1 231 ? 34.359 -9.503 -2.991 1.00 40.03 231 PRO A C 1
ATOM 1797 O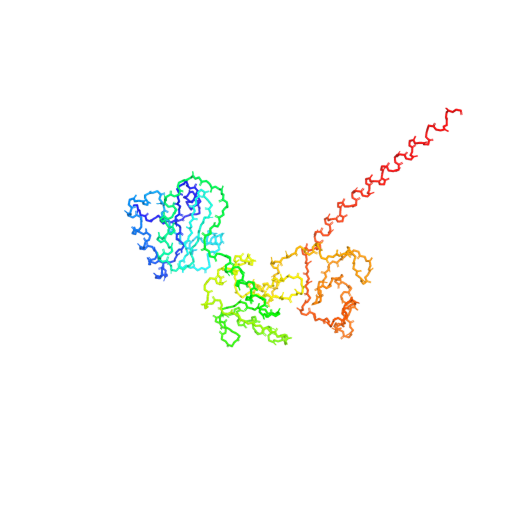 O . PRO A 1 231 ? 34.976 -9.703 -4.029 1.00 40.03 231 PRO A O 1
ATOM 1800 N N . GLY A 1 232 ? 34.458 -8.343 -2.340 1.00 56.03 232 GLY A N 1
ATOM 1801 C CA . GLY A 1 232 ? 35.376 -7.270 -2.730 1.00 56.03 232 GLY A CA 1
ATOM 1802 C C . GLY A 1 232 ? 34.784 -5.876 -2.544 1.00 56.03 232 GLY A C 1
ATOM 1803 O O . GLY A 1 232 ? 33.688 -5.578 -3.006 1.00 56.03 232 GLY A O 1
ATOM 1804 N N . GLN A 1 233 ? 35.529 -4.997 -1.870 1.00 66.25 233 GLN A N 1
ATOM 1805 C CA . GLN A 1 233 ? 35.163 -3.585 -1.667 1.00 66.25 233 GLN A CA 1
ATOM 1806 C C . GLN A 1 233 ? 35.559 -2.693 -2.861 1.00 66.25 233 GLN A C 1
ATOM 1808 O O . GLN A 1 233 ? 35.381 -1.475 -2.814 1.00 66.25 233 GLN A O 1
ATOM 1813 N N . GLU A 1 234 ? 36.095 -3.294 -3.924 1.00 79.81 234 GLU A N 1
ATOM 1814 C CA . GLU A 1 234 ? 36.715 -2.611 -5.055 1.00 79.81 234 GLU A CA 1
ATOM 1815 C C . GLU A 1 234 ? 35.894 -2.795 -6.332 1.00 79.81 234 GLU A C 1
ATOM 1817 O O . GLU A 1 234 ? 35.311 -3.847 -6.598 1.00 79.81 234 GLU A O 1
ATOM 1822 N N . CYS A 1 235 ? 35.854 -1.741 -7.136 1.00 79.81 235 CYS A N 1
ATOM 1823 C CA . CYS A 1 235 ? 35.240 -1.733 -8.450 1.00 79.81 235 CYS A CA 1
ATOM 1824 C C . CYS A 1 235 ? 36.099 -2.544 -9.439 1.00 79.81 235 CYS A C 1
ATOM 1826 O O . CYS A 1 235 ? 37.270 -2.210 -9.614 1.00 79.81 235 CYS A O 1
ATOM 1828 N N . PRO A 1 236 ? 35.539 -3.516 -10.183 1.00 82.88 236 PRO A N 1
ATOM 1829 C CA . PRO A 1 236 ? 36.300 -4.341 -11.132 1.00 82.88 236 PRO A CA 1
ATOM 1830 C C . PRO A 1 236 ? 36.919 -3.579 -12.313 1.00 82.88 236 PRO A C 1
ATOM 1832 O O . PRO A 1 236 ? 37.747 -4.131 -13.028 1.00 82.88 236 PRO A O 1
ATOM 1835 N N . ILE A 1 237 ? 36.483 -2.339 -12.559 1.00 85.25 237 ILE A N 1
ATOM 1836 C CA . ILE A 1 237 ? 36.970 -1.514 -13.674 1.00 85.25 237 ILE A CA 1
ATOM 1837 C C . ILE A 1 237 ? 38.150 -0.648 -13.236 1.00 85.25 237 ILE A C 1
ATOM 1839 O O . ILE A 1 237 ? 39.179 -0.642 -13.900 1.00 85.25 237 ILE A O 1
ATOM 1843 N N . CYS A 1 238 ? 38.004 0.105 -12.140 1.00 86.00 238 CYS A N 1
ATOM 1844 C CA . CYS A 1 238 ? 39.059 1.013 -11.678 1.00 86.00 238 CYS A CA 1
ATOM 1845 C C . CYS A 1 238 ? 39.959 0.415 -10.596 1.00 86.00 238 CYS A C 1
ATOM 1847 O O . CYS A 1 238 ? 40.960 1.036 -10.267 1.00 86.00 238 CYS A O 1
ATOM 1849 N N . LEU A 1 239 ? 39.615 -0.757 -10.051 1.00 85.00 239 LEU A N 1
ATOM 1850 C CA . LEU A 1 239 ? 40.351 -1.437 -8.978 1.00 85.00 239 LEU A CA 1
ATOM 1851 C C . LEU A 1 239 ? 40.527 -0.568 -7.719 1.00 85.00 239 LEU A C 1
ATOM 1853 O O . LEU A 1 239 ? 41.457 -0.739 -6.941 1.00 85.00 239 LEU A O 1
ATOM 1857 N N . GLU A 1 240 ? 39.610 0.379 -7.520 1.00 81.69 240 GLU A N 1
ATOM 1858 C CA . GLU A 1 240 ? 39.540 1.250 -6.348 1.00 81.69 240 GLU A CA 1
ATOM 1859 C C . GLU A 1 240 ? 38.222 1.022 -5.608 1.00 81.69 240 GLU A C 1
ATOM 1861 O O . GLU A 1 240 ? 37.270 0.469 -6.163 1.00 81.69 240 GLU A O 1
ATOM 1866 N N . ASN A 1 241 ? 38.135 1.510 -4.367 1.00 77.62 241 ASN A N 1
ATOM 1867 C CA . ASN A 1 241 ? 36.886 1.505 -3.608 1.00 77.62 241 ASN A CA 1
ATOM 1868 C C . ASN A 1 241 ? 35.744 2.157 -4.399 1.00 77.62 241 ASN A C 1
ATOM 1870 O O . ASN A 1 241 ? 35.934 3.173 -5.071 1.00 77.62 241 ASN A O 1
ATOM 1874 N N . TYR A 1 242 ? 34.537 1.611 -4.265 1.00 72.12 242 TYR A N 1
ATOM 1875 C CA . TYR A 1 242 ? 33.370 2.144 -4.962 1.00 72.12 242 TYR A CA 1
ATOM 1876 C C . TYR A 1 242 ? 33.097 3.620 -4.634 1.00 72.12 242 TYR A C 1
ATOM 1878 O O . TYR A 1 242 ? 32.910 4.005 -3.479 1.00 72.12 242 TYR A O 1
ATOM 1886 N N . VAL A 1 243 ? 32.981 4.437 -5.683 1.00 71.56 243 VAL A N 1
ATOM 1887 C CA . VAL A 1 243 ? 32.535 5.834 -5.617 1.00 71.56 243 VAL A CA 1
ATOM 1888 C C . VAL A 1 243 ? 31.238 5.960 -6.409 1.00 71.56 243 VAL A C 1
ATOM 1890 O O . VAL A 1 243 ? 31.248 5.780 -7.629 1.00 71.56 243 VAL A O 1
ATOM 1893 N N . LEU A 1 244 ? 30.134 6.282 -5.719 1.00 68.25 244 LEU A N 1
ATOM 1894 C CA . LEU A 1 244 ? 28.777 6.353 -6.293 1.00 68.25 244 LEU A CA 1
ATOM 1895 C C . LEU A 1 244 ? 28.470 5.119 -7.158 1.00 68.25 244 LEU A C 1
ATOM 1897 O O . LEU A 1 244 ? 28.433 5.227 -8.386 1.00 68.25 244 LEU A O 1
ATOM 1901 N N . PRO A 1 245 ? 28.350 3.928 -6.562 1.00 70.44 245 PRO A N 1
ATOM 1902 C CA . PRO A 1 245 ? 28.209 2.709 -7.332 1.00 70.44 245 PRO A CA 1
ATOM 1903 C C . PRO A 1 245 ? 26.859 2.635 -8.023 1.00 70.44 245 PRO A C 1
ATOM 1905 O O . PRO A 1 245 ? 25.847 3.160 -7.562 1.00 70.44 245 PRO A O 1
ATOM 1908 N N . VAL A 1 246 ? 26.889 1.943 -9.146 1.00 74.56 246 VAL A N 1
ATOM 1909 C CA . VAL A 1 246 ? 25.757 1.671 -10.005 1.00 74.56 246 VAL A CA 1
ATOM 1910 C C . VAL A 1 246 ? 25.687 0.168 -10.162 1.00 74.56 246 VAL A C 1
ATOM 1912 O O . VAL A 1 246 ? 26.661 -0.454 -10.594 1.00 74.56 246 VAL A O 1
ATOM 1915 N N . ILE A 1 247 ? 24.547 -0.403 -9.794 1.00 75.12 247 ILE A N 1
ATOM 1916 C CA . ILE A 1 247 ? 24.260 -1.813 -10.038 1.00 75.12 247 ILE A CA 1
ATOM 1917 C C . ILE A 1 247 ? 23.611 -1.890 -11.413 1.00 75.12 247 ILE A C 1
ATOM 1919 O O . ILE A 1 247 ? 22.613 -1.219 -11.677 1.00 75.12 247 ILE A O 1
ATOM 1923 N N . VAL A 1 248 ? 24.206 -2.667 -12.309 1.00 68.94 24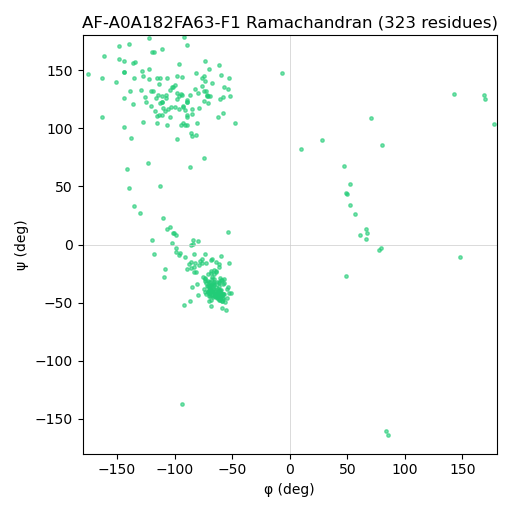8 VAL A N 1
ATOM 1924 C CA . VAL A 1 248 ? 23.672 -2.867 -13.658 1.00 68.94 248 VAL A CA 1
ATOM 1925 C C . VAL A 1 248 ? 22.690 -4.046 -13.693 1.00 68.94 248 VAL A C 1
ATOM 1927 O O . VAL A 1 248 ? 22.613 -4.830 -12.753 1.00 68.94 248 VAL A O 1
ATOM 1930 N N . ASN A 1 249 ? 21.989 -4.242 -14.811 1.00 67.50 249 ASN A N 1
ATOM 1931 C CA . ASN A 1 249 ? 20.955 -5.275 -15.006 1.00 67.50 249 ASN A CA 1
ATOM 1932 C C . ASN A 1 249 ? 21.414 -6.736 -14.825 1.00 67.50 249 ASN A C 1
ATOM 1934 O O . ASN A 1 249 ? 20.592 -7.646 -14.816 1.00 67.50 249 ASN A O 1
ATOM 1938 N N . CYS A 1 250 ? 22.716 -6.985 -14.708 1.00 68.69 250 CYS A N 1
ATOM 1939 C CA . CYS A 1 250 ? 23.274 -8.300 -14.387 1.00 68.69 250 CYS A CA 1
ATOM 1940 C C . CYS A 1 250 ? 23.752 -8.418 -12.931 1.00 68.69 250 CYS A C 1
ATOM 1942 O O . CYS A 1 250 ? 24.512 -9.332 -12.621 1.00 68.69 250 CYS A O 1
ATOM 1944 N N . SER A 1 251 ? 23.345 -7.481 -12.071 1.00 63.66 251 SER A N 1
ATOM 1945 C CA . SER A 1 251 ? 23.668 -7.394 -10.641 1.00 63.66 251 SER A CA 1
ATOM 1946 C C . SER A 1 251 ? 25.140 -7.135 -10.297 1.00 63.66 251 SER A C 1
ATOM 1948 O O . SER A 1 251 ? 25.492 -7.080 -9.123 1.00 63.66 251 SER A O 1
ATOM 1950 N N . HIS A 1 252 ? 26.006 -6.907 -11.287 1.00 75.75 252 HIS A N 1
ATOM 1951 C CA . HIS A 1 252 ? 27.357 -6.407 -11.035 1.00 75.75 252 HIS A CA 1
ATOM 1952 C C . HIS A 1 252 ? 27.323 -4.923 -10.675 1.00 75.75 252 HIS A C 1
ATOM 1954 O O . HIS A 1 252 ? 26.519 -4.160 -11.215 1.00 75.75 252 HIS A O 1
ATOM 1960 N N . ALA A 1 253 ? 28.220 -4.512 -9.784 1.00 78.12 253 ALA A N 1
ATOM 1961 C CA . ALA A 1 253 ? 28.376 -3.122 -9.390 1.00 78.12 253 ALA A CA 1
ATOM 1962 C C . ALA A 1 253 ? 29.645 -2.522 -9.997 1.00 78.12 253 ALA A C 1
ATOM 1964 O O . ALA A 1 253 ? 30.686 -3.172 -10.084 1.00 78.12 253 ALA A O 1
ATOM 1965 N N . PHE A 1 254 ? 29.569 -1.249 -10.377 1.00 84.44 254 PHE A N 1
ATOM 1966 C CA . PHE A 1 254 ? 30.707 -0.459 -10.847 1.00 84.44 254 PHE A CA 1
ATOM 1967 C C . PHE A 1 254 ? 30.567 0.984 -10.357 1.00 84.44 254 PHE A C 1
ATOM 1969 O O . PHE A 1 254 ? 29.460 1.441 -10.086 1.00 84.44 254 PHE A O 1
ATOM 1976 N N . CYS A 1 255 ? 31.655 1.751 -10.275 1.00 83.25 255 CYS A N 1
ATOM 1977 C CA . CYS A 1 255 ? 31.555 3.191 -10.006 1.00 83.25 255 CYS A CA 1
ATOM 1978 C C . CYS A 1 255 ? 30.732 3.891 -11.101 1.00 83.25 255 CYS A C 1
ATOM 1980 O O . CYS A 1 255 ? 30.873 3.564 -12.278 1.00 83.25 255 CYS A O 1
ATO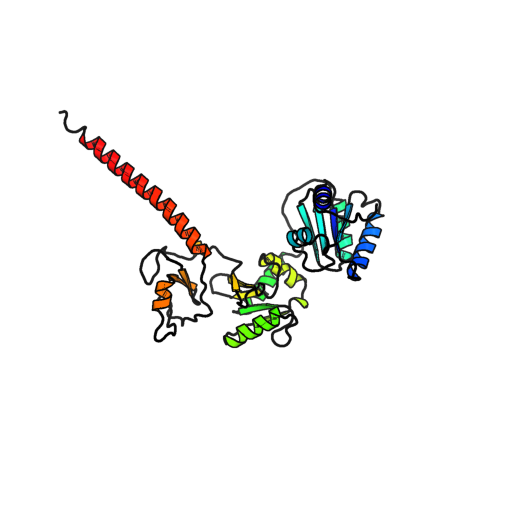M 1982 N N . SER A 1 256 ? 29.959 4.925 -10.756 1.00 82.25 256 SER A N 1
ATOM 1983 C CA . SER A 1 256 ? 29.181 5.719 -11.728 1.00 82.25 256 SER A CA 1
ATOM 1984 C C . SER A 1 256 ? 30.042 6.255 -12.877 1.00 82.25 256 SER A C 1
ATOM 1986 O O . SER A 1 256 ? 29.629 6.241 -14.037 1.00 82.25 256 SER A O 1
ATOM 1988 N N . ARG A 1 257 ? 31.290 6.649 -12.583 1.00 85.19 257 ARG A N 1
ATOM 1989 C CA . ARG A 1 257 ? 32.273 7.036 -13.609 1.00 85.19 257 ARG A CA 1
ATOM 1990 C C . ARG A 1 257 ? 32.668 5.868 -14.514 1.00 85.19 257 ARG A C 1
ATOM 1992 O O . ARG A 1 257 ? 32.724 6.043 -15.724 1.00 85.19 257 ARG A O 1
ATOM 1999 N N . CYS A 1 258 ? 32.899 4.692 -13.943 1.00 86.94 258 CYS A N 1
ATOM 2000 C CA . CYS A 1 258 ? 33.293 3.499 -14.686 1.00 86.94 258 CYS A CA 1
ATOM 2001 C C . CYS A 1 258 ? 32.157 2.965 -15.561 1.00 86.94 258 CYS A C 1
ATOM 2003 O O . CYS A 1 258 ? 32.405 2.588 -16.696 1.00 86.94 258 CYS A O 1
ATOM 2005 N N . VAL A 1 259 ? 30.905 3.011 -15.095 1.00 84.19 259 VAL A N 1
ATOM 2006 C CA . VAL A 1 259 ? 29.746 2.662 -15.932 1.00 84.19 259 VAL A CA 1
ATOM 2007 C C . VAL A 1 259 ? 29.664 3.568 -17.153 1.00 84.19 259 VAL A C 1
ATOM 2009 O O . VAL A 1 259 ? 29.495 3.071 -18.259 1.00 84.19 259 VAL A O 1
ATOM 2012 N N . LYS A 1 260 ? 29.853 4.884 -16.992 1.00 84.44 260 LYS A N 1
ATOM 2013 C CA . LYS A 1 260 ? 29.868 5.824 -18.128 1.00 84.44 260 LYS A CA 1
ATOM 2014 C C . LYS A 1 260 ? 30.956 5.500 -19.160 1.00 84.44 260 LYS A C 1
ATOM 2016 O O . LYS A 1 260 ? 30.742 5.745 -20.338 1.00 84.44 260 LYS A O 1
ATOM 2021 N N . GLN A 1 261 ? 32.082 4.918 -18.743 1.00 84.56 261 GLN A N 1
ATOM 2022 C CA . GLN A 1 261 ? 33.150 4.479 -19.654 1.00 84.56 261 GLN A CA 1
ATOM 2023 C C . GLN A 1 261 ? 32.782 3.229 -20.468 1.00 84.56 261 GLN A C 1
ATOM 2025 O O . GLN A 1 261 ? 33.428 2.957 -21.472 1.00 84.56 261 GLN A O 1
ATOM 2030 N N . LEU A 1 262 ? 31.736 2.487 -20.083 1.00 82.50 262 LEU A N 1
ATOM 2031 C CA . LEU A 1 262 ? 31.229 1.335 -20.844 1.00 82.50 262 LEU A CA 1
ATOM 2032 C C . LEU A 1 262 ? 30.343 1.740 -22.033 1.00 82.50 262 LEU A C 1
ATOM 2034 O O . LEU A 1 262 ? 29.780 0.873 -22.709 1.00 82.50 262 LEU A O 1
ATOM 2038 N N . GLN A 1 263 ? 30.186 3.045 -22.269 1.00 80.00 263 GLN A N 1
ATOM 2039 C CA . GLN A 1 263 ? 29.455 3.575 -23.409 1.00 80.00 263 GLN A CA 1
ATOM 2040 C C . GLN A 1 263 ? 30.365 3.694 -24.633 1.00 80.00 263 GLN A C 1
ATOM 2042 O O . GLN A 1 263 ? 31.404 4.345 -24.579 1.00 80.00 263 GLN A O 1
ATOM 2047 N N . VAL A 1 264 ? 29.924 3.145 -25.762 1.00 70.44 264 VAL A N 1
ATOM 2048 C CA . VAL A 1 264 ? 30.510 3.389 -27.085 1.00 70.44 264 VAL A CA 1
ATOM 2049 C C . VAL A 1 264 ? 29.441 4.081 -27.923 1.00 70.44 264 VAL A C 1
ATOM 2051 O O . VAL A 1 264 ? 28.312 3.604 -27.999 1.00 70.44 264 VAL A O 1
ATOM 2054 N N . ASN A 1 265 ? 29.757 5.242 -28.503 1.00 71.38 265 ASN A N 1
ATOM 2055 C CA . ASN A 1 265 ? 28.802 6.064 -29.266 1.00 71.38 265 ASN A CA 1
ATOM 2056 C C . ASN A 1 265 ? 27.496 6.379 -28.502 1.00 71.38 265 ASN A C 1
ATOM 2058 O O . ASN A 1 265 ? 26.418 6.441 -29.084 1.00 71.38 265 ASN A O 1
ATOM 2062 N N . GLY A 1 266 ? 27.581 6.544 -27.177 1.00 62.34 266 GLY A N 1
ATOM 2063 C CA . GLY A 1 266 ? 26.424 6.823 -26.315 1.00 62.34 266 GLY A CA 1
ATOM 2064 C C . GLY A 1 266 ? 25.565 5.603 -25.955 1.00 62.34 266 GLY A C 1
ATOM 2065 O O . GLY A 1 266 ? 24.653 5.734 -25.137 1.00 62.34 266 GLY A O 1
ATOM 2066 N N . MET A 1 267 ? 25.876 4.417 -26.486 1.00 60.56 267 MET A N 1
ATOM 2067 C CA . MET A 1 267 ? 25.197 3.158 -26.169 1.00 60.56 267 MET A CA 1
ATOM 2068 C C . MET A 1 267 ? 26.028 2.330 -25.190 1.00 60.56 267 MET A C 1
ATOM 2070 O O . MET A 1 267 ? 27.242 2.215 -25.343 1.00 60.56 267 MET A O 1
ATOM 2074 N N . PHE A 1 268 ? 25.391 1.754 -24.169 1.00 72.38 268 PHE A N 1
ATOM 2075 C CA . PHE A 1 268 ? 26.084 0.837 -23.264 1.00 72.38 268 PHE A CA 1
ATOM 2076 C C . PHE A 1 268 ? 26.347 -0.501 -23.952 1.00 72.38 268 PHE A C 1
ATOM 2078 O O . PHE A 1 268 ? 25.506 -1.003 -24.693 1.00 72.38 268 PHE A O 1
ATOM 2085 N N . THR A 1 269 ? 27.527 -1.054 -23.695 1.00 79.25 269 THR A N 1
ATOM 2086 C CA . THR A 1 269 ? 27.976 -2.332 -24.257 1.00 79.25 269 THR A CA 1
ATOM 2087 C C . THR A 1 269 ? 27.662 -3.488 -23.300 1.00 79.25 269 THR A C 1
ATOM 2089 O O . THR A 1 269 ? 26.576 -3.551 -22.728 1.00 79.25 269 THR A O 1
ATOM 2092 N N . GLU A 1 270 ? 28.584 -4.426 -23.120 1.00 84.19 270 GLU A N 1
ATOM 2093 C CA . GLU A 1 270 ? 28.422 -5.593 -22.262 1.00 84.19 270 GLU A CA 1
ATOM 2094 C C . GLU A 1 270 ? 29.025 -5.369 -20.873 1.00 84.19 270 GLU A C 1
ATOM 2096 O O . GLU A 1 270 ? 29.964 -4.597 -20.674 1.00 84.19 270 GLU A O 1
ATOM 2101 N N . CYS A 1 271 ? 28.516 -6.104 -19.889 1.00 79.38 271 CYS A N 1
ATOM 2102 C CA . CYS A 1 271 ? 29.095 -6.167 -18.560 1.00 79.38 271 CYS A CA 1
ATOM 2103 C C . CYS A 1 271 ? 30.533 -6.716 -18.626 1.00 79.38 271 CYS A C 1
ATOM 2105 O O . CYS A 1 271 ? 30.722 -7.848 -19.078 1.00 79.38 271 CYS A O 1
ATOM 2107 N N . PRO A 1 272 ? 31.542 -6.013 -18.082 1.00 83.62 272 PRO A N 1
ATOM 2108 C CA . PRO A 1 272 ? 32.919 -6.505 -18.060 1.00 83.62 272 PRO A CA 1
ATOM 2109 C C . PRO A 1 272 ? 33.093 -7.857 -17.364 1.00 83.62 272 PRO A C 1
ATOM 2111 O O . PRO A 1 272 ? 33.978 -8.616 -17.755 1.00 83.62 272 PRO A O 1
ATOM 2114 N N . VAL A 1 273 ? 32.234 -8.161 -16.382 1.00 81.75 273 VAL A N 1
ATOM 2115 C CA . VAL A 1 273 ? 32.324 -9.361 -15.537 1.00 81.75 273 VAL A CA 1
ATOM 2116 C C . VAL A 1 273 ? 31.619 -10.568 -16.161 1.00 81.75 273 VAL A C 1
ATOM 2118 O O . VAL A 1 273 ? 32.207 -11.638 -16.236 1.00 81.75 273 VAL A O 1
ATOM 2121 N N . CYS A 1 274 ? 30.380 -10.413 -16.640 1.00 75.31 274 CYS A N 1
ATOM 2122 C CA . CYS A 1 274 ? 29.569 -11.544 -17.125 1.00 75.31 274 CYS A CA 1
ATOM 2123 C C . CYS A 1 274 ? 29.145 -11.464 -18.595 1.00 75.31 274 CYS A C 1
ATOM 2125 O O . CYS A 1 274 ? 28.372 -12.305 -19.044 1.00 75.31 274 CYS A O 1
ATOM 2127 N N . LYS A 1 275 ? 29.598 -10.442 -19.330 1.00 84.38 275 LYS A N 1
ATOM 2128 C CA . LYS A 1 275 ? 29.333 -10.229 -20.765 1.00 84.38 275 LYS A CA 1
ATOM 2129 C C . LYS A 1 275 ? 27.861 -10.047 -21.166 1.00 84.38 275 LYS A C 1
ATOM 2131 O O . LYS A 1 275 ? 27.543 -9.961 -22.342 1.00 84.38 275 LYS A O 1
ATOM 2136 N N . LYS A 1 276 ? 26.935 -9.916 -20.210 1.00 75.62 276 LYS A N 1
ATOM 2137 C CA . LYS A 1 276 ? 25.536 -9.567 -20.511 1.00 75.62 276 LYS A CA 1
ATOM 2138 C C . LYS A 1 276 ? 25.424 -8.141 -21.046 1.00 75.62 276 LYS A C 1
ATOM 2140 O O . LYS A 1 276 ? 26.043 -7.236 -20.485 1.00 75.62 276 LYS A O 1
ATOM 2145 N N . LEU A 1 277 ? 24.580 -7.942 -22.059 1.00 76.56 277 LEU A N 1
ATOM 2146 C CA . LEU A 1 277 ? 24.257 -6.621 -22.598 1.00 76.56 277 LEU A CA 1
ATOM 2147 C C . LEU A 1 277 ? 23.694 -5.708 -21.503 1.00 76.56 277 LEU A C 1
ATOM 2149 O O . LEU A 1 277 ? 22.845 -6.122 -20.705 1.00 76.56 277 LEU A O 1
ATOM 2153 N N . LEU A 1 278 ? 24.172 -4.469 -21.470 1.00 71.38 278 LEU A N 1
ATOM 2154 C CA . LEU A 1 278 ? 23.791 -3.488 -20.472 1.00 71.38 278 LEU A CA 1
ATOM 2155 C C . LEU A 1 278 ? 22.644 -2.603 -20.961 1.00 71.38 278 LEU A C 1
ATOM 2157 O O . LEU A 1 278 ? 22.718 -1.991 -22.023 1.00 71.38 278 LEU A O 1
ATOM 2161 N N . VAL A 1 279 ? 21.605 -2.473 -20.137 1.00 69.12 279 VAL A N 1
ATOM 2162 C CA . VAL A 1 279 ? 20.430 -1.643 -20.440 1.00 69.12 279 VAL A CA 1
ATOM 2163 C C . VAL A 1 279 ? 20.350 -0.502 -19.434 1.00 69.12 279 VAL A C 1
ATOM 2165 O O . VAL A 1 279 ? 20.057 -0.731 -18.263 1.00 69.12 279 VAL A O 1
ATOM 2168 N N . LYS A 1 280 ? 20.586 0.737 -19.892 1.00 67.75 280 LYS A N 1
ATOM 2169 C CA . LYS A 1 280 ? 20.647 1.935 -19.029 1.00 67.75 280 LYS A CA 1
ATOM 2170 C C . LYS A 1 280 ? 19.417 2.102 -18.136 1.00 67.75 280 LYS A C 1
ATOM 2172 O O . LYS A 1 280 ? 19.559 2.471 -16.978 1.00 67.75 280 LYS A O 1
ATOM 2177 N N . ALA A 1 281 ? 18.226 1.846 -18.678 1.00 54.03 281 ALA A N 1
ATOM 2178 C CA . ALA A 1 281 ? 16.959 1.995 -17.959 1.00 54.03 281 ALA A CA 1
ATOM 2179 C C . ALA A 1 281 ? 16.848 1.074 -16.729 1.00 54.03 281 ALA A C 1
ATOM 2181 O O . ALA A 1 281 ? 16.061 1.340 -15.831 1.00 54.03 281 ALA A O 1
ATOM 2182 N N . LEU A 1 282 ? 17.657 0.013 -16.680 1.00 51.66 282 LEU A N 1
ATOM 2183 C CA . LEU A 1 282 ? 17.686 -0.970 -15.600 1.00 51.66 282 LEU A CA 1
ATOM 2184 C C . LEU A 1 282 ? 18.854 -0.741 -14.626 1.00 51.66 282 LEU A C 1
ATOM 2186 O O . LEU A 1 282 ? 19.163 -1.614 -13.817 1.00 51.66 282 LEU A O 1
ATOM 2190 N N . PHE A 1 283 ? 19.555 0.392 -14.729 1.00 69.88 283 PHE A N 1
ATOM 2191 C CA . PHE A 1 283 ? 20.648 0.720 -13.820 1.00 69.88 283 PHE A CA 1
ATOM 2192 C C . PHE A 1 283 ? 20.110 1.321 -12.529 1.00 69.88 283 PHE A C 1
ATOM 2194 O O . PHE A 1 283 ? 19.296 2.241 -12.537 1.00 69.88 283 PHE A O 1
ATOM 2201 N N . ILE A 1 284 ? 20.629 0.833 -11.409 1.00 62.34 284 ILE A N 1
ATOM 2202 C CA . ILE A 1 284 ? 20.211 1.257 -10.079 1.00 62.34 284 ILE A CA 1
ATOM 2203 C C . ILE A 1 284 ? 21.303 2.151 -9.505 1.00 62.34 284 ILE A C 1
ATOM 2205 O O . ILE A 1 284 ? 22.438 1.719 -9.287 1.00 62.34 284 ILE A O 1
ATOM 2209 N N . HIS A 1 285 ? 20.947 3.409 -9.261 1.00 64.12 285 HIS A N 1
ATOM 2210 C CA . HIS A 1 285 ? 21.807 4.415 -8.651 1.00 64.12 285 HIS A CA 1
ATOM 2211 C C . HIS A 1 285 ? 21.479 4.517 -7.154 1.00 64.12 285 HIS A C 1
ATOM 2213 O O . HIS A 1 285 ? 20.589 5.264 -6.755 1.00 64.12 285 HIS A O 1
ATOM 2219 N N . ASP A 1 286 ? 22.167 3.744 -6.309 1.00 59.81 286 ASP A N 1
ATOM 2220 C CA . ASP A 1 286 ? 21.917 3.747 -4.861 1.00 59.81 286 ASP A CA 1
ATOM 2221 C C . ASP A 1 286 ? 22.704 4.871 -4.161 1.00 59.81 286 ASP A C 1
ATOM 2223 O O . ASP A 1 286 ? 23.859 4.711 -3.759 1.00 59.81 286 ASP A O 1
ATOM 2227 N N . PHE A 1 287 ? 22.072 6.036 -3.991 1.00 48.69 287 PHE A N 1
ATOM 2228 C CA . PHE A 1 287 ? 22.670 7.174 -3.280 1.00 48.69 287 PHE A CA 1
ATOM 2229 C C . PHE A 1 287 ? 22.843 6.930 -1.766 1.00 48.69 287 PHE A C 1
ATOM 2231 O O . PHE A 1 287 ? 23.740 7.523 -1.151 1.00 48.69 287 PHE A O 1
ATOM 2238 N N . GLY A 1 288 ? 22.046 6.036 -1.162 1.00 46.94 288 GLY A N 1
ATOM 2239 C CA . GLY A 1 288 ? 22.150 5.655 0.253 1.00 46.94 288 GLY A CA 1
ATOM 2240 C C . GLY A 1 288 ? 23.419 4.851 0.559 1.00 46.94 288 GLY A C 1
ATOM 2241 O O . GLY A 1 288 ? 24.031 5.021 1.618 1.00 46.94 288 GLY A O 1
ATOM 2242 N N . PHE A 1 289 ? 23.885 4.058 -0.410 1.00 45.91 289 PHE A N 1
ATOM 2243 C CA . PHE A 1 289 ? 25.129 3.285 -0.343 1.00 45.91 289 PHE A CA 1
ATOM 2244 C C . PHE A 1 289 ? 26.379 4.166 -0.160 1.00 45.91 289 PHE A C 1
ATOM 2246 O O . PHE A 1 289 ? 27.268 3.842 0.632 1.00 45.91 289 PHE A O 1
ATOM 2253 N N . THR A 1 290 ? 26.431 5.331 -0.820 1.00 41.34 290 THR A N 1
ATOM 2254 C CA . THR A 1 290 ? 27.567 6.268 -0.718 1.00 41.34 290 THR A CA 1
ATOM 2255 C C . THR A 1 290 ? 27.787 6.801 0.699 1.00 41.34 290 THR A C 1
ATOM 2257 O O . THR A 1 290 ? 28.933 6.973 1.116 1.00 41.34 290 THR A O 1
ATOM 2260 N N . LYS A 1 291 ? 26.710 7.030 1.465 1.00 42.09 291 LYS A N 1
ATOM 2261 C CA . LYS A 1 291 ? 26.801 7.498 2.860 1.00 42.09 291 LYS A CA 1
ATOM 2262 C C . LYS A 1 291 ? 27.355 6.414 3.787 1.00 42.09 291 LYS A C 1
ATOM 2264 O O . LYS A 1 291 ? 28.209 6.708 4.626 1.00 42.09 291 LYS A O 1
ATOM 2269 N N . HIS A 1 292 ? 26.933 5.161 3.608 1.00 43.34 292 HIS A N 1
ATOM 2270 C CA . HIS A 1 292 ? 27.405 4.051 4.436 1.00 43.34 292 HIS A CA 1
ATOM 2271 C C . HIS A 1 292 ? 28.868 3.682 4.156 1.00 43.34 292 HIS A C 1
ATOM 2273 O O . HIS A 1 292 ? 29.631 3.511 5.109 1.00 43.34 292 HIS A O 1
ATOM 2279 N N . LEU A 1 293 ? 29.315 3.680 2.896 1.00 43.62 293 LEU A N 1
ATOM 2280 C CA . LEU A 1 293 ? 30.736 3.493 2.569 1.00 43.62 293 LEU A CA 1
ATOM 2281 C C . LEU A 1 293 ? 31.626 4.620 3.107 1.00 43.62 293 LEU A C 1
ATOM 2283 O O . LEU A 1 293 ? 32.694 4.345 3.655 1.00 43.62 293 LEU A O 1
ATOM 2287 N N . ALA A 1 294 ? 31.183 5.879 3.014 1.00 39.81 294 ALA A N 1
ATOM 2288 C CA . ALA A 1 294 ? 31.919 7.010 3.579 1.00 39.81 294 ALA A CA 1
ATOM 2289 C C . ALA A 1 294 ? 32.078 6.879 5.108 1.00 39.81 294 ALA A C 1
ATOM 2291 O O . ALA A 1 294 ? 33.166 7.121 5.641 1.00 39.81 294 ALA A O 1
ATOM 2292 N N . SER A 1 295 ? 31.033 6.418 5.811 1.00 39.66 295 SER A N 1
ATOM 2293 C CA . SER A 1 295 ? 31.114 6.145 7.252 1.00 39.66 295 SER A CA 1
ATOM 2294 C C . SER A 1 295 ? 32.040 4.967 7.582 1.00 39.66 295 SER A C 1
ATOM 2296 O O . SER A 1 295 ? 32.892 5.100 8.462 1.00 39.66 295 SER A O 1
ATOM 2298 N N . ALA A 1 296 ? 31.979 3.862 6.831 1.00 43.44 296 ALA A N 1
ATOM 2299 C CA . ALA A 1 296 ? 32.803 2.673 7.062 1.00 43.44 296 ALA A CA 1
ATOM 2300 C C . ALA A 1 296 ? 34.297 2.916 6.758 1.00 43.44 296 ALA A C 1
ATOM 2302 O O . ALA A 1 296 ? 35.175 2.437 7.485 1.00 43.44 296 ALA A O 1
ATOM 2303 N N . ALA A 1 297 ? 34.604 3.733 5.744 1.00 43.12 297 ALA A N 1
ATOM 2304 C CA . ALA A 1 297 ? 35.967 4.153 5.415 1.00 43.12 297 ALA A CA 1
ATOM 2305 C C . ALA A 1 297 ? 36.588 5.053 6.504 1.00 43.12 297 ALA A C 1
ATOM 2307 O O . ALA A 1 297 ? 37.794 4.985 6.763 1.00 43.12 297 ALA A O 1
ATOM 2308 N N . SER A 1 298 ? 35.775 5.869 7.187 1.00 38.47 298 SER A N 1
ATOM 2309 C CA . SER A 1 298 ? 36.239 6.740 8.276 1.00 38.47 298 SER A CA 1
ATOM 2310 C C . SER A 1 298 ? 36.613 5.959 9.546 1.00 38.47 298 SER A C 1
ATOM 2312 O O . SER A 1 298 ? 37.615 6.272 10.199 1.00 38.47 298 SER A O 1
ATOM 2314 N N . THR A 1 299 ? 35.883 4.881 9.849 1.00 42.16 299 THR A N 1
ATOM 2315 C CA . THR A 1 299 ? 36.129 4.036 11.027 1.00 42.16 299 THR A CA 1
ATOM 2316 C C . THR A 1 299 ? 37.402 3.197 10.863 1.00 42.16 299 THR A C 1
ATOM 2318 O O . THR A 1 299 ? 38.178 3.073 11.812 1.00 42.16 299 THR A O 1
ATOM 2321 N N . ARG A 1 300 ? 37.712 2.723 9.643 1.00 40.97 300 ARG A N 1
ATOM 2322 C CA . ARG A 1 300 ? 38.970 1.998 9.358 1.00 40.97 300 ARG A CA 1
ATOM 2323 C C . ARG A 1 300 ? 40.214 2.888 9.268 1.00 40.97 300 ARG A C 1
ATOM 2325 O O . ARG A 1 300 ? 41.306 2.427 9.597 1.00 40.97 300 ARG A O 1
ATOM 2332 N N . ARG A 1 301 ? 40.086 4.168 8.887 1.00 37.00 301 ARG A N 1
ATOM 2333 C CA . ARG A 1 301 ? 41.217 5.118 8.955 1.00 37.00 301 ARG A CA 1
ATOM 2334 C C . ARG A 1 301 ? 41.646 5.398 10.395 1.00 37.00 301 ARG A C 1
ATOM 2336 O O . ARG A 1 301 ? 42.834 5.580 10.641 1.00 37.00 301 ARG A O 1
ATOM 2343 N N . LYS A 1 302 ? 40.715 5.383 11.358 1.00 38.78 302 LYS A N 1
ATOM 2344 C CA . LYS A 1 302 ? 41.068 5.482 12.782 1.00 38.78 302 LYS A CA 1
ATOM 2345 C C . LYS A 1 302 ? 41.790 4.224 13.268 1.00 38.78 302 LYS A C 1
ATOM 2347 O O . LYS A 1 302 ? 42.813 4.368 13.926 1.00 38.78 302 LYS A O 1
ATOM 2352 N N . SER A 1 303 ? 41.357 3.018 12.894 1.00 40.69 303 SER A N 1
ATOM 2353 C CA . SER A 1 303 ? 42.041 1.786 13.320 1.00 40.69 303 SER A CA 1
ATOM 2354 C C . SER A 1 303 ? 43.439 1.627 12.699 1.00 40.69 303 SER A C 1
ATOM 2356 O O . SER A 1 303 ? 44.376 1.299 13.423 1.00 40.69 303 SER A O 1
ATOM 2358 N N . SER A 1 304 ? 43.642 1.967 11.419 1.00 39.34 304 SER A N 1
ATOM 2359 C CA . SER A 1 304 ? 44.976 1.911 10.790 1.00 39.34 304 SER A CA 1
ATOM 2360 C C . SER A 1 304 ? 45.922 3.037 11.245 1.00 39.34 304 SER A C 1
ATOM 2362 O O . SER A 1 304 ? 47.132 2.820 11.368 1.00 39.34 304 SER A O 1
ATOM 2364 N N . ALA A 1 305 ? 45.399 4.225 11.579 1.00 41.22 305 ALA A N 1
ATOM 2365 C CA . ALA A 1 305 ? 46.177 5.315 12.182 1.00 41.22 305 ALA A CA 1
ATOM 2366 C C . ALA A 1 305 ? 46.553 5.047 13.656 1.00 41.22 305 ALA A C 1
ATOM 2368 O O . ALA A 1 305 ? 47.624 5.458 14.110 1.00 41.22 305 ALA A O 1
ATOM 2369 N N . ILE A 1 306 ? 45.698 4.345 14.410 1.00 46.97 306 ILE A N 1
ATOM 2370 C CA . ILE A 1 306 ? 45.986 3.909 15.787 1.00 46.97 306 ILE A CA 1
ATOM 2371 C C . ILE A 1 306 ? 47.044 2.793 15.777 1.00 46.97 306 ILE A C 1
ATOM 2373 O O . ILE A 1 306 ? 47.997 2.836 16.561 1.00 46.97 306 ILE A O 1
ATOM 2377 N N . GLU A 1 307 ? 46.960 1.849 14.836 1.00 42.47 307 GLU A N 1
ATOM 2378 C CA . GLU A 1 307 ? 47.921 0.748 14.742 1.00 42.47 307 GLU A CA 1
ATOM 2379 C C . GLU A 1 307 ? 49.317 1.210 14.278 1.00 42.47 307 GLU A C 1
ATOM 2381 O O . GLU A 1 307 ? 50.333 0.799 14.847 1.00 42.47 307 GLU A O 1
ATOM 2386 N N . SER A 1 308 ? 49.394 2.153 13.334 1.00 45.22 308 SER A N 1
ATOM 2387 C CA . SER A 1 308 ? 50.665 2.746 12.881 1.00 45.22 308 SER A CA 1
ATOM 2388 C C . SER A 1 308 ? 51.336 3.631 13.946 1.00 45.22 308 SER A C 1
ATOM 2390 O O . SER A 1 308 ? 52.558 3.563 14.118 1.00 45.22 308 SER A O 1
ATOM 2392 N N . LYS A 1 309 ? 50.567 4.377 14.758 1.00 48.41 309 LYS A N 1
ATOM 2393 C CA . LYS A 1 309 ? 51.110 5.110 15.921 1.00 48.41 309 LYS A CA 1
ATOM 2394 C C . LYS A 1 309 ? 51.607 4.175 17.032 1.00 48.41 309 LYS A C 1
ATOM 2396 O O . LYS A 1 309 ? 52.637 4.464 17.644 1.00 48.41 309 LYS A O 1
ATOM 2401 N N . SER A 1 310 ? 50.945 3.037 17.261 1.00 49.22 310 SER A N 1
ATOM 2402 C CA . SER A 1 310 ? 51.369 2.048 18.268 1.00 49.22 310 SER A CA 1
ATOM 2403 C C . SER A 1 310 ? 52.691 1.346 17.904 1.00 49.22 310 SER A C 1
ATOM 2405 O O . SER A 1 310 ? 53.579 1.216 18.753 1.00 49.22 310 SER A O 1
ATOM 2407 N N . LYS A 1 311 ? 52.895 1.004 16.621 1.00 50.34 311 LYS A N 1
ATOM 2408 C CA . LYS A 1 311 ? 54.148 0.413 16.113 1.00 50.34 311 LYS A CA 1
ATOM 2409 C C . LYS A 1 311 ? 55.310 1.417 16.124 1.00 50.34 311 LYS A C 1
ATOM 2411 O O . LYS A 1 311 ? 56.430 1.045 16.476 1.00 50.34 311 LYS A O 1
ATOM 2416 N N . SER A 1 312 ? 55.055 2.699 15.844 1.00 46.84 312 SER A N 1
ATOM 2417 C CA . SER A 1 312 ? 56.096 3.738 15.889 1.00 46.84 312 SER A CA 1
ATOM 2418 C C . SER A 1 312 ? 56.520 4.120 17.318 1.00 46.84 312 SER A C 1
ATOM 2420 O O . SER A 1 312 ? 57.685 4.455 17.535 1.00 46.84 312 SER A O 1
ATOM 2422 N N . LYS A 1 313 ? 55.621 4.025 18.312 1.00 48.28 313 LYS A N 1
ATOM 2423 C CA . LYS A 1 313 ? 55.945 4.276 19.732 1.00 48.28 313 LYS A CA 1
ATOM 2424 C C . LYS A 1 313 ? 56.746 3.118 20.350 1.00 48.28 313 LYS A C 1
ATOM 2426 O O . LYS A 1 313 ? 57.723 3.369 21.046 1.00 48.28 313 LYS A O 1
ATOM 2431 N N . LYS A 1 314 ? 56.428 1.865 19.989 1.00 47.66 314 LYS A N 1
ATOM 2432 C CA . LYS A 1 314 ? 57.144 0.649 20.439 1.00 47.66 314 LYS A CA 1
ATOM 2433 C C . LYS A 1 314 ? 58.550 0.497 19.829 1.00 47.66 314 LYS A C 1
ATOM 2435 O O . LYS A 1 314 ? 59.421 -0.129 20.425 1.00 47.66 314 LYS A O 1
ATOM 2440 N N . LYS A 1 315 ? 58.796 1.093 18.652 1.00 45.19 315 LYS A N 1
ATOM 2441 C CA . LYS A 1 315 ? 60.123 1.123 18.003 1.00 45.19 315 LYS A CA 1
ATOM 2442 C C . LYS A 1 315 ? 61.042 2.221 18.562 1.00 45.19 315 LYS A C 1
ATOM 2444 O O . LYS A 1 315 ? 62.257 2.082 18.482 1.00 45.19 315 LYS A O 1
ATOM 2449 N N . ARG A 1 316 ? 60.479 3.286 19.153 1.00 43.06 316 ARG A N 1
ATOM 2450 C CA . ARG A 1 316 ? 61.246 4.355 19.823 1.00 43.06 316 ARG A CA 1
ATOM 2451 C C . ARG A 1 316 ? 61.682 3.979 21.242 1.00 43.06 316 ARG A C 1
ATOM 2453 O O . ARG A 1 316 ? 62.787 4.340 21.616 1.00 43.06 316 ARG A O 1
ATOM 2460 N N . THR A 1 317 ? 60.887 3.205 21.985 1.00 48.53 317 THR A N 1
ATOM 2461 C CA . THR A 1 317 ? 61.256 2.750 23.341 1.00 48.53 317 THR A CA 1
ATOM 2462 C C . THR A 1 317 ? 62.329 1.658 23.348 1.00 48.53 317 THR A C 1
ATOM 2464 O O . THR A 1 317 ? 63.151 1.628 24.249 1.00 48.53 317 THR A O 1
ATOM 2467 N N . ARG A 1 318 ? 62.415 0.818 22.306 1.00 46.50 318 ARG A N 1
ATOM 2468 C CA . ARG A 1 318 ? 63.477 -0.204 22.192 1.00 46.50 318 ARG A CA 1
ATOM 2469 C C . ARG A 1 318 ? 64.856 0.330 21.787 1.00 46.50 318 ARG A C 1
ATOM 2471 O O . ARG A 1 318 ? 65.820 -0.419 21.862 1.00 46.50 318 ARG A O 1
ATOM 2478 N N . LYS A 1 319 ? 64.966 1.585 21.332 1.00 46.75 319 LYS A N 1
ATOM 2479 C CA . LYS A 1 319 ? 66.249 2.177 20.904 1.00 46.75 319 LYS A CA 1
ATOM 2480 C C . LYS A 1 319 ? 66.937 2.995 22.007 1.00 46.75 319 LYS A C 1
ATOM 2482 O O . LYS A 1 319 ? 68.067 3.416 21.810 1.00 46.75 319 LYS A O 1
ATOM 2487 N N . SER A 1 320 ? 66.271 3.215 23.145 1.00 48.41 320 SER A N 1
ATOM 2488 C CA . SER A 1 320 ? 66.832 3.905 24.318 1.00 48.41 320 SER A CA 1
ATOM 2489 C C . SER A 1 320 ? 67.336 2.960 25.417 1.00 48.41 320 SER A C 1
ATOM 2491 O O . SER A 1 320 ? 67.947 3.429 26.366 1.00 48.41 320 SER A O 1
ATOM 2493 N N . GLU A 1 321 ? 67.109 1.647 25.298 1.00 50.16 321 GLU A N 1
ATOM 2494 C CA . GLU A 1 321 ? 67.575 0.632 26.267 1.00 50.16 321 GLU A CA 1
ATOM 2495 C C . GLU A 1 321 ? 68.823 -0.139 25.793 1.00 50.16 321 GLU A C 1
ATOM 2497 O O . GLU A 1 321 ? 69.315 -1.005 26.503 1.00 50.16 321 GLU A O 1
ATOM 2502 N N . SER A 1 322 ? 69.373 0.178 24.614 1.00 52.22 322 SER A N 1
ATOM 2503 C CA . SER A 1 322 ? 70.565 -0.485 24.055 1.00 52.22 322 SER A CA 1
ATOM 2504 C C . SER A 1 322 ? 71.812 0.410 24.021 1.00 52.22 322 SER A C 1
ATOM 2506 O O . SER A 1 322 ? 72.691 0.202 23.191 1.00 52.22 322 SER A O 1
ATOM 2508 N N . SER A 1 323 ? 71.873 1.438 24.867 1.00 51.56 323 SER A N 1
ATOM 2509 C CA . SER A 1 323 ? 73.019 2.356 24.966 1.00 51.56 323 SER A CA 1
ATOM 2510 C C . SER A 1 323 ? 73.419 2.649 26.415 1.00 51.56 323 SER A C 1
ATOM 2512 O O . SER A 1 323 ? 73.848 3.755 26.721 1.00 51.56 323 SER A O 1
ATOM 2514 N N . ASN A 1 324 ? 73.248 1.669 27.304 1.00 49.50 324 ASN A N 1
ATOM 2515 C CA . ASN A 1 324 ? 73.814 1.698 28.653 1.00 49.50 324 ASN A CA 1
ATOM 2516 C C . ASN A 1 324 ? 74.294 0.288 29.047 1.00 49.50 324 ASN A C 1
ATOM 2518 O O . ASN A 1 324 ? 73.726 -0.354 29.927 1.00 49.50 324 ASN A O 1
ATOM 2522 N N . VAL A 1 325 ? 75.302 -0.198 28.317 1.00 41.97 325 VAL A N 1
ATOM 2523 C CA . VAL A 1 325 ? 76.327 -1.161 28.757 1.00 41.97 325 VAL A CA 1
ATOM 2524 C C . VAL A 1 325 ? 77.634 -0.714 28.122 1.00 41.97 325 VAL A C 1
ATOM 2526 O O . VAL A 1 325 ? 77.588 -0.395 26.910 1.00 41.97 325 VAL A O 1
#

Radius of gyration: 27.84 Å; Cα contacts (8 Å, |Δi|>4): 451; chains: 1; bounding box: 101×38×60 Å

Mean predicted aligned error: 20.26 Å

Foldseek 3Di:
DAAAEDQDPVSVQVVLQDQFKEKEWAAAPPDPQQVVVRVLVRVLCPDPLLVSYHYYYYPCVNPVVVCVVVVPPDPGKIFMGGNNDTDDIDHTRDSPCVVVVSNVRSPDRDDDPDDDDDDDVVVLVVVLVCQLPVDQKEKEAADFLVDGPDPVSVVVSVVVVVVVDDYGYDHCVVPVSSVVVCCVVQVHNDDTWIWGDDPPDIWTWGWDPDDDDPDTDIDTRDDPPPVVPDPDQAAPQPRHGADQWKQWPNRHIHHPVRQVVCDDPNAHAADPPPRHGTDPVRIDRPPVVNVVVVVVVVVVVVVVVVVVVVVVVVVVVVVVVPPDD

Solvent-accessible surface area (backbone atoms only — not comparable to full-atom values): 18900 Å² total; per-residue (Å²): 90,73,66,45,76,50,88,48,72,67,62,45,56,56,56,32,43,30,86,44,40,27,41,36,34,32,28,46,95,88,41,69,67,27,50,58,53,50,54,51,50,44,56,50,35,63,37,76,86,33,69,66,46,47,42,34,36,34,45,35,76,87,41,42,72,61,26,58,78,67,68,62,88,57,72,24,27,38,39,31,22,42,56,60,40,80,77,49,77,44,83,48,91,52,70,66,62,49,56,54,50,53,56,56,57,52,71,62,72,92,78,76,94,70,93,76,88,86,91,63,65,73,59,52,57,53,48,50,53,51,60,49,64,70,31,58,28,23,33,40,23,46,35,40,90,91,56,47,72,38,73,63,33,45,52,52,50,55,57,46,60,74,67,71,63,81,66,43,68,41,42,41,80,81,36,64,68,60,43,53,48,46,29,64,75,54,72,41,94,75,74,38,37,34,29,38,59,49,102,77,74,64,40,38,42,31,55,45,78,81,64,98,71,93,63,82,47,77,46,76,66,49,72,73,63,74,79,79,75,52,100,59,75,49,15,86,81,79,71,38,67,63,52,56,40,28,33,39,72,83,73,51,61,31,20,47,69,54,54,61,66,45,40,57,97,87,40,61,43,54,37,92,87,78,60,48,77,45,48,76,93,53,48,42,76,50,72,72,55,47,57,53,50,55,54,54,54,53,58,50,52,51,56,56,52,52,52,53,52,52,55,56,53,59,60,57,61,64,67,70,73,77,76,83,127

InterPro domains:
  IPR001841 Zinc finger, RING-type [PS50089] (235-275)
  IPR001841 Zinc finger, RING-type [SM00184] (235-274)
  IPR002109 Glutaredoxin [PF00462] (137-195)
  IPR004480 Monothiol glutaredoxin-related [PTHR10293] (14-196)
  IPR013083 Zinc finger, RING/FYVE/PHD-type [G3DSA:3.30.40.10] (226-284)
  IPR013766 Thioredoxin domain [PF00085] (5-99)
  IPR017907 Zinc finger, RING-type, conserved site [PS00518] (250-259)
  IPR018957 Zinc finger, C3HC4 RING-type [PF00097] (235-274)
  IPR036249 Thioredoxin-like superfamily [SSF52833] (4-102)
  IPR036249 Thioredoxin-like superfamily [SSF52833] (123-196)

Organism: Anopheles albimanus (NCBI:txid7167)